Protein AF-A0AAW2BMJ6-F1 (afdb_monomer_lite)

Radius of gyration: 49.24 Å; chains: 1; bounding box: 112×37×164 Å

Secondary structure (DSSP, 8-state):
------------------SHHHHHHHHHHTS-TTS-HHHHTTTTS---HHHHHHHHHS--TTTTHHHHHHHHHHHHHHHHHHHHHHHHHHHHHHHHHHHHHT-SS-S---S-SS-TTHHHHHHHHHHHT-SSHHHHHHHHHHHHHHHHHHHHHHHHHHHHHHHHHHHHHHHHHHHHHHHHHHHHHHHHHHHHHHHHHHHHHHHHHHHHHHHHHHHHHHHHHHHHHHHHHHHHHHHHHHHHHHHHHHHHHHHHHHTS---

pLDDT: mean 70.61, std 21.65, range [34.78, 98.38]

Foldseek 3Di:
DDDDDDDDDDDDDDDPPPDVVVVVVVVVVVPPPPPCVVVVVVPPDDQDPVNVVVVVVPDPPPPVVVVVVVVLVVLVVVLVVLVVVLVVLVVVLVVLVVCVVPVDDDDDPPDDPADPVRLVVVLVVQLVPAPDPVSNVVSNVVSVVSVVVVVVVVVVVSVVVSVVSVVVSVVSVVVSVVSVVVSVVVVVVVVVVVVVVVVVVVVVVVVVVVVVVVVVVVVVVVVVVVVVVVVVVVVVVVVVVVVVVVVVVVVVVVPDDDD

Sequence (259 aa):
MDQAKPNLDIDTPKVQIGLSAWSLAAKWSLGLGRSMESLSALTSQSLTPTSLSKKLQSAPMDNVHDDYEEYFVRKMNTVEESKARVSRLLHEFELSIGASANAETNHELQNTPMDRVGWVKLLVREMKNASNEDDAIARVSRLFEAFESSIRASANTEINQMVELGQTLLQECIILRQSSAIQHELQKKCEERKLELQHVKQLVTQYQIGQRTLKEREALLRAAYEREQQVGSYFLNQLSNLEEKMIDMSTLLSDLPAL

Structure (mmCIF, N/CA/C/O backbone):
data_AF-A0AAW2BMJ6-F1
#
_entry.id   AF-A0AAW2BMJ6-F1
#
loop_
_atom_site.group_PDB
_atom_site.id
_atom_site.type_symbol
_atom_site.label_atom_id
_atom_site.label_alt_id
_atom_site.label_comp_id
_atom_site.label_asym_id
_atom_site.label_entity_id
_atom_site.label_seq_id
_atom_site.pdbx_PDB_ins_code
_atom_site.Cartn_x
_atom_site.Cartn_y
_atom_site.Cartn_z
_atom_site.occupancy
_atom_site.B_iso_or_equiv
_atom_site.auth_seq_id
_atom_site.auth_comp_id
_atom_site.auth_asym_id
_atom_site.auth_atom_id
_atom_site.pdbx_PDB_model_num
ATOM 1 N N . MET A 1 1 ? 65.491 10.435 -20.285 1.00 36.88 1 MET A N 1
ATOM 2 C CA . MET A 1 1 ? 65.851 9.074 -19.847 1.00 36.88 1 MET A CA 1
ATOM 3 C C . MET A 1 1 ? 64.765 8.605 -18.899 1.00 36.88 1 MET A C 1
ATOM 5 O O . MET A 1 1 ? 64.492 9.304 -17.934 1.00 36.88 1 MET A O 1
ATOM 9 N N . ASP A 1 2 ? 64.099 7.529 -19.311 1.00 43.97 2 ASP A N 1
ATOM 10 C CA . ASP A 1 2 ? 63.236 6.583 -18.594 1.00 43.97 2 ASP A CA 1
ATOM 11 C C . ASP A 1 2 ? 62.315 7.059 -17.463 1.00 43.97 2 ASP A C 1
ATOM 13 O O . ASP A 1 2 ? 62.731 7.328 -16.341 1.00 43.97 2 ASP A O 1
ATOM 17 N N . GLN A 1 3 ? 61.013 7.004 -17.751 1.00 36.88 3 GLN A N 1
ATOM 18 C CA . GLN A 1 3 ? 59.955 6.848 -16.756 1.00 36.88 3 GLN A CA 1
ATOM 19 C C . GLN A 1 3 ? 59.169 5.575 -17.093 1.00 36.88 3 GLN A C 1
ATOM 21 O O . GLN A 1 3 ? 58.732 5.364 -18.225 1.00 36.88 3 GLN A O 1
ATOM 26 N N . ALA A 1 4 ? 59.092 4.703 -16.094 1.00 39.22 4 ALA A N 1
ATOM 27 C CA . ALA A 1 4 ? 58.641 3.324 -16.152 1.00 39.22 4 ALA A CA 1
ATOM 28 C C . ALA A 1 4 ? 57.133 3.175 -16.423 1.00 39.22 4 ALA A C 1
ATOM 30 O O . ALA A 1 4 ? 56.308 3.944 -15.934 1.00 39.22 4 ALA A O 1
ATOM 31 N N . LYS A 1 5 ? 56.776 2.116 -17.160 1.00 49.00 5 LYS A N 1
ATOM 32 C CA . LYS A 1 5 ? 55.413 1.569 -17.248 1.00 49.00 5 LYS A CA 1
ATOM 33 C C . LYS A 1 5 ? 55.076 0.777 -15.978 1.00 49.00 5 LYS A C 1
ATOM 35 O O . LYS A 1 5 ? 55.927 0.002 -15.541 1.00 49.00 5 LYS A O 1
ATOM 40 N N . PRO A 1 6 ? 53.819 0.795 -15.506 1.00 46.34 6 PRO A N 1
ATOM 41 C CA . PRO A 1 6 ? 53.249 -0.341 -14.804 1.00 46.34 6 PRO A CA 1
ATOM 42 C C . PRO A 1 6 ? 52.264 -1.103 -15.702 1.00 46.34 6 PRO A C 1
ATOM 44 O O . PRO A 1 6 ? 51.408 -0.533 -16.376 1.00 46.34 6 PRO A O 1
ATOM 47 N N . ASN A 1 7 ? 52.450 -2.419 -15.702 1.00 40.50 7 ASN A N 1
ATOM 48 C CA . ASN A 1 7 ? 51.609 -3.445 -16.303 1.00 40.50 7 ASN A CA 1
ATOM 49 C C . ASN A 1 7 ? 50.288 -3.532 -15.514 1.00 40.50 7 ASN A C 1
ATOM 51 O O . ASN A 1 7 ? 50.339 -3.623 -14.287 1.00 40.50 7 ASN A O 1
ATOM 55 N N . LEU A 1 8 ? 49.133 -3.518 -16.186 1.00 36.91 8 LEU A N 1
ATOM 56 C CA . LEU A 1 8 ? 47.839 -3.815 -15.566 1.00 36.91 8 LEU A CA 1
ATOM 57 C C . LEU A 1 8 ? 47.327 -5.136 -16.145 1.00 36.91 8 LEU A C 1
ATOM 59 O O . LEU A 1 8 ? 46.861 -5.192 -17.282 1.00 36.91 8 LEU A O 1
ATOM 63 N N . ASP A 1 9 ? 47.482 -6.188 -15.353 1.00 38.59 9 ASP A N 1
ATOM 64 C CA . ASP A 1 9 ? 46.891 -7.502 -15.570 1.00 38.59 9 ASP A CA 1
ATOM 65 C C . ASP A 1 9 ? 45.415 -7.419 -15.144 1.00 38.59 9 ASP A C 1
ATOM 67 O O . ASP A 1 9 ? 45.119 -7.074 -13.997 1.00 38.59 9 ASP A O 1
ATOM 71 N N . ILE A 1 10 ? 44.482 -7.629 -16.077 1.00 37.62 10 ILE A N 1
ATOM 72 C CA . ILE A 1 10 ? 43.040 -7.661 -15.796 1.00 37.62 10 ILE A CA 1
ATOM 73 C C . ILE A 1 10 ? 42.581 -9.103 -15.956 1.00 37.62 10 ILE A C 1
ATOM 75 O O . ILE A 1 10 ? 42.297 -9.575 -17.056 1.00 37.62 10 ILE A O 1
ATOM 79 N N . ASP A 1 11 ? 42.496 -9.773 -14.815 1.00 35.81 11 ASP A N 1
ATOM 80 C CA . ASP A 1 11 ? 41.897 -11.086 -14.652 1.00 35.81 11 ASP A CA 1
ATOM 81 C C . ASP A 1 11 ? 40.362 -10.949 -14.731 1.00 35.81 11 ASP A C 1
ATOM 83 O O . ASP A 1 11 ? 39.724 -10.271 -13.920 1.00 35.81 11 ASP A O 1
ATOM 87 N N . THR A 1 12 ? 39.746 -11.539 -15.756 1.00 35.62 12 THR A N 1
ATOM 88 C CA . THR A 1 12 ? 38.284 -11.568 -15.937 1.00 35.62 12 THR A CA 1
ATOM 89 C C . THR A 1 12 ? 37.673 -12.807 -15.272 1.00 35.62 12 THR A C 1
ATOM 91 O O . THR A 1 12 ? 38.010 -13.920 -15.685 1.00 35.62 12 THR A O 1
ATOM 94 N N . PRO A 1 13 ? 36.695 -12.689 -14.351 1.00 34.97 13 PRO A N 1
ATOM 95 C CA . PRO A 1 13 ? 35.955 -13.850 -13.874 1.00 34.97 13 PRO A CA 1
ATOM 96 C C . PRO A 1 13 ? 34.829 -14.224 -14.854 1.00 34.97 13 PRO A C 1
ATOM 98 O O . PRO A 1 13 ? 33.892 -13.459 -15.091 1.00 34.97 13 PRO A O 1
ATOM 101 N N . LYS A 1 14 ? 34.889 -15.443 -15.406 1.00 39.41 14 LYS A N 1
ATOM 102 C CA . LYS A 1 14 ? 33.762 -16.092 -16.099 1.00 39.41 14 LYS A CA 1
ATOM 103 C C . LYS A 1 14 ? 32.667 -16.420 -15.076 1.00 39.41 14 LYS A C 1
ATOM 105 O O . LYS A 1 14 ? 32.817 -17.359 -14.299 1.00 39.41 14 LYS A O 1
ATOM 110 N N . VAL A 1 15 ? 31.560 -15.674 -15.078 1.00 40.59 15 VAL A N 1
ATOM 111 C CA . VAL A 1 15 ? 30.390 -15.968 -14.234 1.00 40.59 15 VAL A CA 1
ATOM 112 C C . VAL A 1 15 ? 29.456 -16.936 -14.961 1.00 40.59 15 VAL A C 1
ATOM 114 O O . VAL A 1 15 ? 28.895 -16.647 -16.017 1.00 40.59 15 VAL A O 1
ATOM 117 N N . GLN A 1 16 ? 29.293 -18.104 -14.356 1.00 42.53 16 GLN A N 1
ATOM 118 C CA . GLN A 1 16 ? 28.453 -19.214 -14.778 1.00 42.53 16 GLN A CA 1
ATOM 119 C C . GLN A 1 16 ? 26.978 -18.906 -14.447 1.00 42.53 16 GLN A C 1
ATOM 121 O O . GLN A 1 16 ? 26.436 -19.379 -13.453 1.00 42.53 16 GLN A O 1
ATOM 126 N N . ILE A 1 17 ? 26.327 -18.064 -15.260 1.00 44.31 17 ILE A N 1
ATOM 127 C CA . ILE A 1 17 ? 24.890 -17.744 -15.157 1.00 44.31 17 ILE A CA 1
ATOM 128 C C . ILE A 1 17 ? 24.128 -18.585 -16.179 1.00 44.31 17 ILE A C 1
ATOM 130 O O . ILE A 1 17 ? 23.812 -18.149 -17.280 1.00 44.31 17 ILE A O 1
ATOM 134 N N . GLY A 1 18 ? 23.837 -19.827 -15.829 1.00 41.81 18 GLY A N 1
ATOM 135 C CA . GLY A 1 18 ? 23.023 -20.684 -16.675 1.00 41.81 18 GLY A CA 1
ATOM 136 C C . GLY A 1 18 ? 22.561 -21.860 -15.857 1.00 41.81 18 GLY A C 1
ATOM 137 O O . GLY A 1 18 ? 23.320 -22.805 -15.736 1.00 41.81 18 GLY A O 1
ATOM 138 N N . LEU A 1 19 ? 21.389 -21.722 -15.225 1.00 39.09 19 LEU A N 1
ATOM 139 C CA . LEU A 1 19 ? 20.469 -22.780 -14.755 1.00 39.09 19 LEU A CA 1
ATOM 140 C C . LEU A 1 19 ? 19.433 -22.216 -13.753 1.00 39.09 19 LEU A C 1
ATOM 142 O O . LEU A 1 19 ? 18.328 -22.742 -13.655 1.00 39.09 19 LEU A O 1
ATOM 146 N N . SER A 1 20 ? 19.713 -21.096 -13.073 1.00 49.34 20 SER A N 1
ATOM 147 C CA . SER A 1 20 ? 18.792 -20.495 -12.086 1.00 49.34 20 SER A CA 1
ATOM 148 C C . SER A 1 20 ? 17.615 -19.721 -12.704 1.00 49.34 20 SER A C 1
ATOM 150 O O . SER A 1 20 ? 16.507 -19.758 -12.168 1.00 49.34 20 SER A O 1
ATOM 152 N N . ALA A 1 21 ? 17.812 -19.076 -13.859 1.00 41.38 21 ALA A N 1
ATOM 153 C CA . ALA A 1 21 ? 16.778 -18.268 -14.520 1.00 41.38 21 ALA A CA 1
ATOM 154 C C . ALA A 1 21 ? 15.612 -19.109 -15.080 1.00 41.38 21 ALA A C 1
ATOM 156 O O . ALA A 1 21 ? 14.454 -18.698 -15.016 1.00 41.38 21 ALA A O 1
ATOM 157 N N . TRP A 1 22 ? 15.896 -20.323 -15.558 1.00 40.03 22 TRP A N 1
ATOM 158 C CA . TRP A 1 22 ? 14.881 -21.224 -16.117 1.00 40.03 22 TRP A CA 1
ATOM 159 C C . TRP A 1 22 ? 14.013 -21.865 -15.022 1.00 40.03 22 TRP A C 1
ATOM 161 O O . TRP A 1 22 ? 12.821 -22.084 -15.222 1.00 40.03 22 TRP A O 1
ATOM 171 N N . SER A 1 23 ? 14.574 -22.075 -13.826 1.00 42.66 23 SER A N 1
ATOM 172 C CA . SER A 1 23 ? 13.836 -22.567 -12.653 1.00 42.66 23 SER A CA 1
ATOM 173 C C . SER A 1 23 ? 12.859 -21.519 -12.091 1.00 42.66 23 SER A C 1
ATOM 175 O O . SER A 1 23 ? 11.743 -21.847 -11.683 1.00 42.66 23 SER A O 1
ATOM 177 N N . LEU A 1 24 ? 13.232 -20.234 -12.143 1.00 42.72 24 LEU A N 1
ATOM 178 C CA . LEU A 1 24 ? 12.351 -19.118 -11.772 1.00 42.72 24 LEU A CA 1
ATOM 179 C C . LEU A 1 24 ? 11.219 -18.906 -12.791 1.00 42.72 24 LEU A C 1
ATOM 181 O O . LEU A 1 24 ? 10.078 -18.688 -12.385 1.00 42.72 24 LEU A O 1
ATOM 185 N N . ALA A 1 25 ? 11.501 -19.067 -14.088 1.00 45.19 25 ALA A N 1
ATOM 186 C CA . ALA A 1 25 ? 10.483 -19.026 -15.142 1.00 45.19 25 ALA A CA 1
ATOM 187 C C . ALA A 1 25 ? 9.467 -20.181 -15.023 1.00 45.19 25 ALA A C 1
ATOM 189 O O . ALA A 1 25 ? 8.265 -19.973 -15.191 1.00 45.19 25 ALA A O 1
ATOM 190 N N . ALA A 1 26 ? 9.920 -21.382 -14.642 1.00 41.06 26 ALA A N 1
ATOM 191 C CA . ALA A 1 26 ? 9.037 -22.523 -14.395 1.00 41.06 26 ALA A CA 1
ATOM 192 C C . ALA A 1 26 ? 8.116 -22.295 -13.179 1.00 41.06 26 ALA A C 1
ATOM 194 O O . ALA A 1 26 ? 6.921 -22.584 -13.252 1.00 41.06 26 ALA A O 1
ATOM 195 N N . LYS A 1 27 ? 8.622 -21.698 -12.089 1.00 43.81 27 LYS A N 1
ATOM 196 C CA . LYS A 1 27 ? 7.801 -21.337 -10.915 1.00 43.81 27 LYS A CA 1
ATOM 197 C C . LYS A 1 27 ? 6.772 -20.239 -11.207 1.00 43.81 27 LYS A C 1
ATOM 199 O O . LYS A 1 27 ? 5.686 -20.275 -10.638 1.00 43.81 27 LYS A O 1
ATOM 204 N N . TRP A 1 28 ? 7.076 -19.309 -12.113 1.00 43.28 28 TRP A N 1
ATOM 205 C CA . TRP A 1 28 ? 6.130 -18.289 -12.585 1.00 43.28 28 TRP A CA 1
ATOM 206 C C . TRP A 1 28 ? 4.941 -18.877 -13.370 1.00 43.28 28 TRP A C 1
ATOM 208 O O . TRP A 1 28 ? 3.838 -18.339 -13.297 1.00 43.28 28 TRP A O 1
ATOM 218 N N . SER A 1 29 ? 5.124 -20.002 -14.070 1.00 41.53 29 SER A N 1
ATOM 219 C CA . SER A 1 29 ? 4.078 -20.598 -14.923 1.00 41.53 29 SER A CA 1
ATOM 220 C C . SER A 1 29 ? 2.933 -21.290 -14.164 1.00 41.53 29 SER A C 1
ATOM 222 O O . SER A 1 29 ? 1.818 -21.374 -14.675 1.00 41.53 29 SER A O 1
ATOM 224 N N . LEU A 1 30 ? 3.159 -21.727 -12.920 1.00 44.97 30 LEU A N 1
ATOM 225 C CA . LEU A 1 30 ? 2.159 -22.460 -12.126 1.00 44.97 30 LEU A CA 1
ATOM 226 C C . LEU A 1 30 ? 1.132 -21.548 -11.421 1.00 44.97 30 LEU A C 1
ATOM 228 O O . LEU A 1 30 ? 0.091 -22.032 -10.988 1.00 44.97 30 LEU A O 1
ATOM 232 N N . GLY A 1 31 ? 1.390 -20.237 -11.319 1.00 38.66 31 GLY A N 1
ATOM 233 C CA . GLY A 1 31 ? 0.529 -19.284 -10.596 1.00 38.66 31 GLY A CA 1
ATOM 234 C C . GLY A 1 31 ? -0.503 -18.528 -11.447 1.00 38.66 31 GLY A C 1
ATOM 235 O O . GLY A 1 31 ? -1.360 -17.847 -10.895 1.00 38.66 31 GLY A O 1
ATOM 236 N N . LEU A 1 32 ? -0.440 -18.633 -12.779 1.00 42.88 32 LEU A N 1
ATOM 237 C CA . LEU A 1 32 ? -1.185 -17.786 -13.732 1.00 42.88 32 LEU A CA 1
ATOM 238 C C . LEU A 1 32 ? -2.108 -18.594 -14.667 1.00 42.88 32 LEU A C 1
ATOM 240 O O . LEU A 1 32 ? -2.348 -18.218 -15.815 1.00 42.88 32 LEU A O 1
ATOM 244 N N . GLY A 1 33 ? -2.650 -19.708 -14.166 1.00 36.34 33 GLY A N 1
ATOM 245 C CA . GLY A 1 33 ? -3.349 -20.757 -14.925 1.00 36.34 33 GLY A CA 1
ATOM 246 C C . GLY A 1 33 ? -4.662 -20.402 -15.643 1.00 36.34 33 GLY A C 1
ATOM 247 O O . GLY A 1 33 ? -5.449 -21.304 -15.896 1.00 36.34 33 GLY A O 1
ATOM 248 N N . ARG A 1 34 ? -4.939 -19.138 -15.985 1.00 44.34 34 ARG A N 1
ATOM 249 C CA . ARG A 1 34 ? -6.089 -18.776 -16.846 1.00 44.34 34 ARG A CA 1
ATOM 250 C C . ARG A 1 34 ? -5.791 -17.776 -17.965 1.00 44.34 34 ARG A C 1
ATOM 252 O O . ARG A 1 34 ? -6.633 -17.604 -18.831 1.00 44.34 34 ARG A O 1
ATOM 259 N N . SER A 1 35 ? -4.606 -17.159 -18.004 1.00 43.75 35 SER A N 1
ATOM 260 C CA . SER A 1 35 ? -4.260 -16.165 -19.043 1.00 43.75 35 SER A CA 1
ATOM 261 C C . SER A 1 35 ? -3.349 -16.723 -20.154 1.00 43.75 35 SER A C 1
ATOM 263 O O . SER A 1 35 ? -2.982 -16.019 -21.087 1.00 43.75 35 SER A O 1
ATOM 265 N N . MET A 1 36 ? -2.960 -18.004 -20.082 1.00 34.78 36 MET A N 1
ATOM 266 C CA . MET A 1 36 ? -1.975 -18.603 -20.999 1.00 34.78 36 MET A CA 1
ATOM 267 C C . MET A 1 36 ? -2.553 -19.302 -22.236 1.00 34.78 36 MET A C 1
ATOM 269 O O . MET A 1 36 ? -1.780 -19.632 -23.137 1.00 34.78 36 MET A O 1
ATOM 273 N N . GLU A 1 37 ? -3.870 -19.494 -22.350 1.00 37.22 37 GLU A N 1
ATOM 274 C CA . GLU A 1 37 ? -4.449 -20.066 -23.579 1.00 37.22 37 GLU A CA 1
ATOM 275 C C . GLU A 1 37 ? -4.215 -19.139 -24.786 1.00 37.22 37 GLU A C 1
ATOM 277 O O . GLU A 1 37 ? -3.904 -19.609 -25.878 1.00 37.22 37 GLU A O 1
ATOM 282 N N . SER A 1 38 ? -4.183 -17.822 -24.568 1.00 42.53 38 SER A N 1
ATOM 283 C CA . SER A 1 38 ? -3.853 -16.818 -25.587 1.00 42.53 38 SER A CA 1
ATOM 284 C C . SER A 1 38 ? -2.350 -16.701 -25.894 1.00 42.53 38 SER A C 1
ATOM 286 O O . SER A 1 38 ? -1.987 -16.309 -27.004 1.00 42.53 38 SER A O 1
ATOM 288 N N . LEU A 1 39 ? -1.459 -17.077 -24.965 1.00 36.25 39 LEU A N 1
ATOM 289 C CA . LEU A 1 39 ? -0.001 -17.044 -25.170 1.00 36.25 39 LEU A CA 1
ATOM 290 C C . LEU A 1 39 ? 0.561 -18.348 -25.757 1.00 36.25 39 LEU A C 1
ATOM 292 O O . LEU A 1 39 ? 1.565 -18.311 -26.465 1.00 36.25 39 LEU A O 1
ATOM 296 N N . SER A 1 40 ? -0.097 -19.490 -25.535 1.00 41.19 40 SER A N 1
ATOM 297 C CA . SER A 1 40 ? 0.287 -20.772 -26.151 1.00 41.19 40 SER A CA 1
ATOM 298 C C . SER A 1 40 ? 0.070 -20.802 -27.673 1.00 41.19 40 SER A C 1
ATOM 300 O O . SER A 1 40 ? 0.765 -21.518 -28.390 1.00 41.19 40 SER A O 1
ATOM 302 N N . ALA A 1 41 ? -0.813 -19.945 -28.194 1.00 36.75 41 ALA A N 1
ATOM 303 C CA . ALA A 1 41 ? -0.983 -19.740 -29.631 1.00 36.75 41 ALA A CA 1
ATOM 304 C C . ALA A 1 41 ? 0.192 -18.972 -30.285 1.00 36.75 41 ALA A C 1
ATOM 306 O O . ALA A 1 41 ? 0.317 -18.970 -31.509 1.00 36.75 41 ALA A O 1
ATOM 307 N N . LEU A 1 42 ? 1.073 -18.333 -29.498 1.00 35.19 42 LEU A N 1
ATOM 308 C CA . LEU A 1 42 ? 2.211 -17.544 -29.999 1.00 35.19 42 LEU A CA 1
ATOM 309 C C . LEU A 1 42 ? 3.512 -18.345 -30.145 1.00 35.19 42 LEU A C 1
ATOM 311 O O . LEU A 1 42 ? 4.438 -17.865 -30.795 1.00 35.19 42 LEU A O 1
ATOM 315 N N . THR A 1 43 ? 3.608 -19.554 -29.589 1.00 41.09 43 THR A N 1
ATOM 316 C CA . THR A 1 43 ? 4.847 -20.354 -29.609 1.00 41.09 43 THR A CA 1
ATOM 317 C C . THR A 1 43 ? 5.035 -21.199 -30.872 1.00 41.09 43 THR A C 1
ATOM 319 O O . THR A 1 43 ? 6.079 -21.825 -31.020 1.00 41.09 43 THR A O 1
ATOM 322 N N . SER A 1 44 ? 4.086 -21.181 -31.818 1.00 37.31 44 SER A N 1
ATOM 323 C CA . SER A 1 44 ? 4.174 -21.970 -33.063 1.00 37.31 44 SER A CA 1
ATOM 324 C C . SER A 1 44 ? 4.473 -21.162 -34.334 1.00 37.31 44 SER A C 1
ATOM 326 O O . SER A 1 44 ? 4.442 -21.724 -35.425 1.00 37.31 44 SER A O 1
ATOM 328 N N . GLN A 1 45 ? 4.781 -19.863 -34.245 1.00 38.09 45 GLN A N 1
ATOM 329 C CA . GLN A 1 45 ? 5.143 -19.071 -35.428 1.00 38.09 45 GLN A CA 1
ATOM 330 C C . GLN A 1 45 ? 6.528 -18.444 -35.280 1.00 38.09 45 GLN A C 1
ATOM 332 O O . GLN A 1 45 ? 6.777 -17.637 -34.389 1.00 38.09 45 GLN A O 1
ATOM 337 N N . SER A 1 46 ? 7.424 -18.823 -36.194 1.00 38.38 46 SER A N 1
ATOM 338 C CA . SER A 1 46 ? 8.710 -18.171 -36.453 1.00 38.38 46 SER A CA 1
ATOM 339 C C . SER A 1 46 ? 8.498 -16.664 -36.656 1.00 38.38 46 SER A C 1
ATOM 341 O O . SER A 1 46 ? 8.050 -16.213 -37.710 1.00 38.38 46 SER A O 1
ATOM 343 N N . LEU A 1 47 ? 8.753 -15.878 -35.608 1.00 39.09 47 LEU A N 1
ATOM 344 C CA . LEU A 1 47 ? 8.597 -14.426 -35.610 1.00 39.09 47 LEU A CA 1
ATOM 345 C C . LEU A 1 47 ? 9.927 -13.785 -36.006 1.00 39.09 47 LEU A C 1
ATOM 347 O O . LEU A 1 47 ? 10.860 -13.687 -35.212 1.00 39.09 47 LEU A O 1
ATOM 351 N N . THR A 1 48 ? 10.006 -13.327 -37.253 1.00 42.66 48 THR A N 1
ATOM 352 C CA . THR A 1 48 ? 11.134 -12.528 -37.744 1.00 42.66 48 THR A CA 1
ATOM 353 C C . THR A 1 48 ? 11.229 -11.183 -36.996 1.00 42.66 48 THR A C 1
ATOM 355 O O . THR A 1 48 ? 10.195 -10.644 -36.583 1.00 42.66 48 THR A O 1
ATOM 358 N N . PRO A 1 49 ? 12.433 -10.587 -36.848 1.00 40.25 49 PRO A N 1
ATOM 359 C CA . PRO A 1 49 ? 12.669 -9.362 -36.060 1.00 40.25 49 PRO A CA 1
ATOM 360 C C . PRO A 1 49 ? 11.785 -8.164 -36.451 1.00 40.25 49 PRO A C 1
ATOM 362 O O . PRO A 1 49 ? 11.442 -7.324 -35.620 1.00 40.25 49 PRO A O 1
ATOM 365 N N . THR A 1 50 ? 11.347 -8.114 -37.710 1.00 40.06 50 THR A N 1
ATOM 366 C CA . THR A 1 50 ? 10.446 -7.088 -38.255 1.00 40.06 50 THR A CA 1
ATOM 367 C C . THR A 1 50 ? 9.036 -7.153 -37.645 1.00 40.06 50 THR A C 1
ATOM 369 O O . THR A 1 50 ? 8.355 -6.134 -37.529 1.00 40.06 50 THR A O 1
ATOM 372 N N . SER A 1 51 ? 8.609 -8.340 -37.207 1.00 39.28 51 SER A N 1
ATOM 373 C CA . SER A 1 51 ? 7.296 -8.617 -36.608 1.00 39.28 51 SER A CA 1
ATOM 374 C C . SER A 1 51 ? 7.186 -8.083 -35.179 1.00 39.28 51 SER A C 1
ATOM 376 O O . SER A 1 51 ? 6.166 -7.511 -34.805 1.00 39.28 51 SER A O 1
ATOM 378 N N . LEU A 1 52 ? 8.259 -8.223 -34.391 1.00 41.22 52 LEU A N 1
ATOM 379 C CA . LEU A 1 52 ? 8.333 -7.735 -33.009 1.00 41.22 52 LEU A CA 1
ATOM 380 C C . LEU A 1 52 ? 8.339 -6.205 -32.947 1.00 41.22 52 LEU A C 1
ATOM 382 O O . LEU A 1 52 ? 7.665 -5.628 -32.099 1.00 41.22 52 LEU A O 1
ATOM 386 N N . SER A 1 53 ? 9.024 -5.541 -33.886 1.00 42.75 53 SER A N 1
ATOM 387 C CA . SER A 1 53 ? 9.083 -4.074 -33.923 1.00 42.75 53 SER A CA 1
ATOM 388 C C . SER A 1 53 ? 7.728 -3.434 -34.242 1.00 42.75 53 SER A C 1
ATOM 390 O O . SER A 1 53 ? 7.404 -2.396 -33.673 1.00 42.75 53 SER A O 1
ATOM 392 N N . LYS A 1 54 ? 6.912 -4.062 -35.105 1.00 45.75 54 LYS A N 1
ATOM 393 C CA . LYS A 1 54 ? 5.541 -3.601 -35.387 1.00 45.75 54 LYS A CA 1
ATOM 394 C C . LYS A 1 54 ? 4.588 -3.875 -34.221 1.00 45.75 54 LYS A C 1
ATOM 396 O O . LYS A 1 54 ? 3.735 -3.043 -33.937 1.00 45.75 54 LYS A O 1
ATOM 401 N N . LYS A 1 55 ? 4.759 -5.000 -33.516 1.00 43.16 55 LYS A N 1
ATOM 402 C CA . LYS A 1 55 ? 3.887 -5.402 -32.400 1.00 43.16 55 LYS A CA 1
ATOM 403 C C . LYS A 1 55 ? 4.168 -4.629 -31.104 1.00 43.16 55 LYS A C 1
ATOM 405 O O . LYS A 1 55 ? 3.237 -4.379 -30.350 1.00 43.16 55 LYS A O 1
ATOM 410 N N . LEU A 1 56 ? 5.410 -4.180 -30.883 1.00 44.62 56 LEU A N 1
ATOM 411 C CA . LEU A 1 56 ? 5.750 -3.236 -29.805 1.00 44.62 56 LEU A CA 1
ATOM 412 C C . LEU A 1 56 ? 5.243 -1.809 -30.077 1.00 44.62 56 LEU A C 1
ATOM 414 O O . LEU A 1 56 ? 4.977 -1.077 -29.133 1.00 44.62 56 LEU A O 1
ATOM 418 N N . GLN A 1 57 ? 5.117 -1.408 -31.347 1.00 45.97 57 GLN A N 1
ATOM 419 C CA . GLN A 1 57 ? 4.587 -0.092 -31.734 1.00 45.97 57 GLN A CA 1
ATOM 420 C C . GLN A 1 57 ? 3.054 -0.015 -31.719 1.00 45.97 57 GLN A C 1
ATOM 422 O O . GLN A 1 57 ? 2.518 1.086 -31.677 1.00 45.97 57 GLN A O 1
ATOM 427 N N . SER A 1 58 ? 2.353 -1.154 -31.753 1.00 43.56 58 SER A N 1
ATOM 428 C CA . SER A 1 58 ? 0.886 -1.217 -31.813 1.00 43.56 58 SER A CA 1
ATOM 429 C C . SER A 1 58 ? 0.220 -1.729 -30.534 1.00 43.56 58 SER A C 1
ATOM 431 O O . SER A 1 58 ? -0.993 -1.924 -30.535 1.00 43.56 58 SER A O 1
ATOM 433 N N . ALA A 1 59 ? 0.978 -2.033 -29.478 1.00 37.22 59 ALA A N 1
ATOM 434 C CA . ALA A 1 59 ? 0.404 -2.488 -28.218 1.00 37.22 59 ALA A CA 1
ATOM 435 C C . ALA A 1 59 ? -0.043 -1.264 -27.399 1.00 37.22 59 ALA A C 1
ATOM 437 O O . ALA A 1 59 ? 0.819 -0.478 -26.998 1.00 37.22 59 ALA A O 1
ATOM 438 N N . PRO A 1 60 ? -1.353 -1.074 -27.147 1.00 41.31 60 PRO A N 1
ATOM 439 C CA . PRO A 1 60 ? -1.816 -0.024 -26.254 1.00 41.31 60 PRO A CA 1
ATOM 440 C C . PRO A 1 60 ? -1.335 -0.364 -24.838 1.00 41.31 60 PRO A C 1
ATOM 442 O O . PRO A 1 60 ? -1.885 -1.234 -24.167 1.00 41.31 60 PRO A O 1
ATOM 445 N N . MET A 1 61 ? -0.260 0.298 -24.408 1.00 43.69 61 MET A N 1
ATOM 446 C CA . MET A 1 61 ? 0.302 0.197 -23.053 1.00 43.69 61 MET A CA 1
ATOM 447 C C . MET A 1 61 ? -0.593 0.857 -21.992 1.00 43.69 61 MET A C 1
ATOM 449 O O . MET A 1 61 ? -0.282 0.771 -20.808 1.00 43.69 61 MET A O 1
ATOM 453 N N . ASP A 1 62 ? -1.698 1.482 -22.402 1.00 46.19 62 ASP A N 1
ATOM 454 C CA . ASP A 1 62 ? -2.560 2.264 -21.515 1.00 46.19 62 ASP A CA 1
ATOM 455 C C . ASP A 1 62 ? -3.466 1.388 -20.634 1.00 46.19 62 ASP A C 1
ATOM 457 O O . ASP A 1 62 ? -3.809 1.785 -19.530 1.00 46.19 62 ASP A O 1
ATOM 461 N N . ASN A 1 63 ? -3.789 0.155 -21.043 1.00 40.84 63 ASN A N 1
ATOM 462 C CA . ASN A 1 63 ? -4.872 -0.607 -20.400 1.00 40.84 63 ASN A CA 1
ATOM 463 C C . ASN A 1 63 ? -4.432 -1.564 -19.274 1.00 40.84 63 ASN A C 1
ATOM 465 O O . ASN A 1 63 ? -5.267 -2.152 -18.596 1.00 40.84 63 ASN A O 1
ATOM 469 N N . VAL A 1 64 ? -3.124 -1.766 -19.078 1.00 47.09 64 VAL A N 1
ATOM 470 C CA . VAL A 1 64 ? -2.606 -2.596 -17.967 1.00 47.09 64 VAL A CA 1
ATOM 471 C C . VAL A 1 64 ? -2.403 -1.749 -16.707 1.00 47.09 64 VAL A C 1
ATOM 473 O O . VAL A 1 64 ? -2.345 -2.290 -15.612 1.00 47.09 64 VAL A O 1
ATOM 476 N N . HIS A 1 65 ? -2.306 -0.423 -16.836 1.00 49.91 65 HIS A N 1
ATOM 477 C CA . HIS A 1 65 ? -2.076 0.468 -15.700 1.00 49.91 65 HIS A CA 1
ATOM 478 C C . HIS A 1 65 ? -3.331 0.635 -14.829 1.00 49.91 65 HIS A C 1
ATOM 480 O O . HIS A 1 65 ? -3.221 0.570 -13.604 1.00 49.91 65 HIS A O 1
ATOM 486 N N . ASP A 1 66 ? -4.503 0.747 -15.461 1.00 49.16 66 ASP A N 1
ATOM 487 C CA . ASP A 1 66 ? -5.772 1.036 -14.783 1.00 49.16 66 ASP A CA 1
ATOM 488 C C . ASP A 1 66 ? -6.224 -0.087 -13.836 1.00 49.16 66 ASP A C 1
ATOM 490 O O . ASP A 1 66 ? -6.687 0.187 -12.731 1.00 49.16 66 ASP A O 1
ATOM 494 N N . ASP A 1 67 ? -5.998 -1.354 -14.195 1.00 50.88 67 ASP A N 1
ATOM 495 C CA . ASP A 1 67 ? -6.461 -2.508 -13.403 1.00 50.88 67 ASP A CA 1
ATOM 496 C C . ASP A 1 67 ? -5.638 -2.701 -12.104 1.00 50.88 67 ASP A C 1
ATOM 498 O O . ASP A 1 67 ? -6.138 -3.151 -11.068 1.00 50.88 67 ASP A O 1
ATOM 502 N N . TYR A 1 68 ? -4.358 -2.300 -12.116 1.00 54.03 68 TYR A N 1
ATOM 503 C CA . TYR A 1 68 ? -3.505 -2.317 -10.920 1.00 54.03 68 TYR A CA 1
ATOM 504 C C . TYR A 1 68 ? -3.731 -1.104 -10.015 1.00 54.03 68 TYR A C 1
ATOM 506 O O . TYR A 1 68 ? -3.704 -1.264 -8.791 1.00 54.03 68 TYR A O 1
ATOM 514 N N . GLU A 1 69 ? -3.951 0.080 -10.592 1.00 56.19 69 GLU A N 1
ATOM 515 C CA . GLU A 1 69 ? -4.304 1.289 -9.841 1.00 56.19 69 GLU A CA 1
ATOM 516 C C . GLU A 1 69 ? -5.659 1.113 -9.147 1.00 56.19 69 GLU A C 1
ATOM 518 O O . GLU A 1 69 ? -5.768 1.359 -7.947 1.00 56.19 69 GLU A O 1
ATOM 523 N N . GLU A 1 70 ? -6.670 0.569 -9.834 1.00 62.47 70 GLU A N 1
ATOM 524 C CA . GLU A 1 70 ? -7.983 0.318 -9.233 1.00 62.47 70 GLU A CA 1
ATOM 525 C C . GLU A 1 70 ? -7.908 -0.707 -8.087 1.00 62.47 70 GLU A C 1
ATOM 527 O O . GLU A 1 70 ? -8.472 -0.487 -7.010 1.00 62.47 70 GLU A O 1
ATOM 532 N N . TYR A 1 71 ? -7.164 -1.806 -8.264 1.00 61.78 71 TYR A N 1
ATOM 533 C CA . TYR A 1 71 ? -6.935 -2.782 -7.192 1.00 61.78 71 TYR A CA 1
ATOM 534 C C . TYR A 1 71 ? -6.227 -2.154 -5.982 1.00 61.78 71 TYR A C 1
ATOM 536 O O . TYR A 1 71 ? -6.581 -2.442 -4.833 1.00 61.78 71 TYR A O 1
ATOM 544 N N . PHE A 1 72 ? -5.237 -1.292 -6.224 1.00 59.84 72 PHE A N 1
ATOM 545 C CA . PHE A 1 72 ? -4.481 -0.624 -5.170 1.00 59.84 72 PHE A CA 1
ATOM 546 C C . PHE A 1 72 ? -5.339 0.400 -4.420 1.00 59.84 72 PHE A C 1
ATOM 548 O O . PHE A 1 72 ? -5.426 0.334 -3.193 1.00 59.84 72 PHE A O 1
ATOM 555 N N . VAL A 1 73 ? -6.049 1.273 -5.139 1.00 66.38 73 VAL A N 1
ATOM 556 C CA . VAL A 1 73 ? -7.000 2.245 -4.577 1.00 66.38 73 VAL A CA 1
ATOM 557 C C . VAL A 1 73 ? -8.079 1.534 -3.762 1.00 66.38 73 VAL A C 1
ATOM 559 O O . VAL A 1 73 ? -8.374 1.938 -2.637 1.00 66.38 73 VAL A O 1
ATOM 562 N N . ARG A 1 74 ? -8.611 0.412 -4.263 1.00 71.38 74 ARG A N 1
ATOM 563 C CA . ARG A 1 74 ? -9.585 -0.405 -3.530 1.00 71.38 74 ARG A CA 1
ATOM 564 C C . ARG A 1 74 ? -9.003 -0.939 -2.222 1.00 71.38 74 ARG A C 1
ATOM 566 O O . ARG A 1 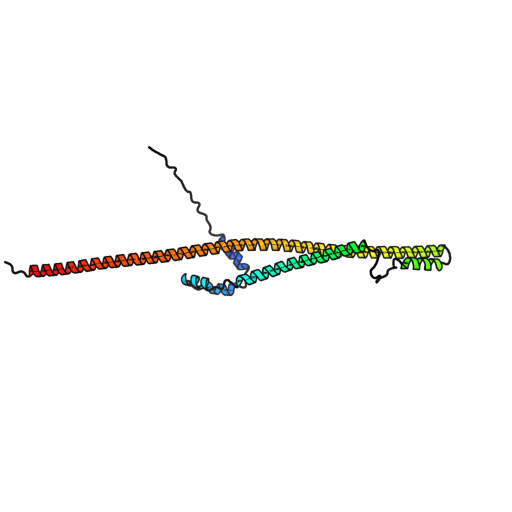74 ? -9.665 -0.856 -1.194 1.00 71.38 74 ARG A O 1
ATOM 573 N N . LYS A 1 75 ? -7.767 -1.449 -2.229 1.00 65.06 75 LYS A N 1
ATOM 574 C CA . LYS A 1 75 ? -7.094 -1.937 -1.011 1.00 65.06 75 LYS A CA 1
ATOM 575 C C . LYS A 1 75 ? -6.830 -0.798 -0.013 1.00 65.06 75 LYS A C 1
ATOM 577 O O . LYS A 1 75 ? -7.073 -0.973 1.176 1.00 65.06 75 LYS A O 1
ATOM 582 N N . MET A 1 76 ? -6.397 0.369 -0.488 1.00 66.50 76 MET A N 1
ATOM 583 C CA . MET A 1 76 ? -6.159 1.567 0.332 1.00 66.50 76 MET A CA 1
ATOM 584 C C . MET A 1 76 ? -7.437 2.059 1.020 1.00 66.50 76 MET A C 1
ATOM 586 O O . MET A 1 76 ? -7.422 2.347 2.216 1.00 66.50 76 MET A O 1
ATOM 590 N N . ASN A 1 77 ? -8.559 2.076 0.296 1.00 71.69 77 ASN A N 1
ATOM 591 C CA . ASN A 1 77 ? -9.854 2.459 0.855 1.00 71.69 77 ASN A CA 1
ATOM 592 C C . ASN A 1 77 ? -10.272 1.539 2.014 1.00 71.69 77 ASN A C 1
ATOM 594 O O . ASN A 1 77 ? -10.766 2.036 3.020 1.00 71.69 77 ASN A O 1
ATOM 598 N N . THR A 1 78 ? -9.977 0.231 1.953 1.00 73.44 78 THR A N 1
ATOM 599 C CA . THR A 1 78 ? -10.284 -0.684 3.075 1.00 73.44 78 THR A CA 1
ATOM 600 C C . THR A 1 78 ? -9.495 -0.374 4.350 1.00 73.44 78 THR A C 1
ATOM 602 O O . THR A 1 78 ? -10.004 -0.560 5.457 1.00 73.44 78 THR A O 1
ATOM 605 N N . VAL A 1 79 ? -8.260 0.128 4.226 1.00 72.00 79 VAL A N 1
ATOM 606 C CA . VAL A 1 79 ? -7.462 0.547 5.388 1.00 72.00 79 VAL A CA 1
ATOM 607 C C . VAL A 1 79 ? -8.058 1.801 6.003 1.00 72.00 79 VAL A C 1
ATOM 609 O O . VAL A 1 79 ? -8.248 1.846 7.220 1.00 72.00 79 VAL A O 1
ATOM 612 N N . GLU A 1 80 ? -8.429 2.779 5.185 1.00 74.12 80 GLU A N 1
ATOM 613 C CA . GLU A 1 80 ? -8.998 4.023 5.700 1.00 74.12 80 GLU A CA 1
ATOM 614 C C . GLU A 1 80 ? -10.399 3.815 6.300 1.00 74.12 80 GLU A C 1
ATOM 616 O O . GLU A 1 80 ? -10.714 4.374 7.351 1.00 74.12 80 GLU A O 1
ATOM 621 N N . GLU A 1 81 ? -11.194 2.903 5.736 1.00 74.69 81 GLU A N 1
ATOM 622 C CA . GLU A 1 81 ? -12.440 2.422 6.343 1.00 74.69 81 GLU A CA 1
ATOM 623 C C . GLU A 1 81 ? -12.195 1.741 7.698 1.00 74.69 81 GLU A C 1
ATOM 625 O O . GLU A 1 81 ? -12.911 2.011 8.667 1.00 74.69 81 GLU A O 1
ATOM 630 N N . SER A 1 82 ? -11.173 0.882 7.806 1.00 73.62 82 SER A N 1
ATOM 631 C CA . SER A 1 82 ? -10.829 0.228 9.077 1.00 73.62 82 SER A CA 1
ATOM 632 C C . SER A 1 82 ? -10.359 1.229 10.139 1.00 73.62 82 SER A C 1
ATOM 634 O O . SER A 1 82 ? -10.763 1.140 11.298 1.00 73.62 82 SER A O 1
ATOM 636 N N . LYS A 1 83 ? -9.607 2.260 9.745 1.00 78.00 83 LYS A N 1
ATOM 637 C CA . LYS A 1 83 ? -9.196 3.360 10.623 1.00 78.00 83 LYS A CA 1
ATOM 638 C C . LYS A 1 83 ? -10.395 4.177 11.104 1.00 78.00 83 LYS A C 1
ATOM 640 O O . LYS A 1 83 ? -10.503 4.448 12.296 1.00 78.00 83 LYS A O 1
ATOM 645 N N . ALA A 1 84 ? -11.344 4.486 10.219 1.00 81.31 84 ALA A N 1
ATOM 646 C CA . ALA A 1 84 ? -12.588 5.162 10.586 1.00 81.31 84 ALA A CA 1
ATOM 647 C C . ALA A 1 84 ? -13.458 4.326 11.544 1.00 81.31 84 ALA A C 1
ATOM 649 O O . ALA A 1 84 ? -14.143 4.876 12.410 1.00 81.31 84 ALA A O 1
ATOM 650 N N . ARG A 1 85 ? -13.443 2.992 11.412 1.00 79.56 85 ARG A N 1
ATOM 651 C CA . ARG A 1 85 ? -14.106 2.078 12.356 1.00 79.56 85 ARG A CA 1
ATOM 652 C C . ARG A 1 85 ? -13.439 2.108 13.730 1.00 79.56 85 ARG A C 1
ATOM 654 O O . ARG A 1 85 ? -14.150 2.263 14.717 1.00 79.56 85 ARG A O 1
ATOM 661 N N . VAL A 1 86 ? -12.107 2.049 13.792 1.00 78.75 86 VAL A N 1
ATOM 662 C CA . VAL A 1 86 ? -11.354 2.180 15.052 1.00 78.75 86 VAL A CA 1
ATOM 663 C C . VAL A 1 86 ? -11.645 3.519 15.727 1.00 78.75 86 VAL A C 1
ATOM 665 O O . VAL A 1 86 ? -11.959 3.533 16.910 1.00 78.75 86 VAL A O 1
ATOM 668 N N . SER A 1 87 ? -11.620 4.635 14.993 1.00 85.69 87 SER A N 1
ATOM 669 C CA . SER A 1 87 ? -11.923 5.957 15.560 1.00 85.69 87 SER A CA 1
ATOM 670 C C . SER A 1 87 ? -13.338 6.053 16.137 1.00 85.69 87 SER A C 1
ATOM 672 O O . SER A 1 87 ? -13.512 6.636 17.203 1.00 85.69 87 SER A O 1
ATOM 674 N N . ARG A 1 88 ? -14.344 5.460 15.476 1.00 87.56 88 ARG A N 1
ATOM 675 C CA . ARG A 1 88 ? -15.714 5.406 16.014 1.00 87.56 88 ARG A CA 1
ATOM 676 C C . ARG A 1 88 ? -15.799 4.581 17.293 1.00 87.56 88 ARG A C 1
ATOM 678 O O . ARG A 1 88 ? -16.348 5.068 18.272 1.00 87.56 88 ARG A O 1
ATOM 685 N N . LEU A 1 89 ? -15.228 3.377 17.291 1.00 82.56 89 LEU A N 1
ATOM 686 C CA . LEU A 1 89 ? -15.232 2.495 18.461 1.00 82.56 89 LEU A CA 1
ATOM 687 C C . LEU A 1 89 ? -14.476 3.107 19.643 1.00 82.56 89 LEU A C 1
ATOM 689 O O . LEU A 1 89 ? -14.884 2.940 20.785 1.00 82.56 89 LEU A O 1
ATOM 693 N N . LEU A 1 90 ? -13.391 3.836 19.377 1.00 82.31 90 LEU A N 1
ATOM 694 C CA . LEU A 1 90 ? -12.621 4.520 20.411 1.00 82.31 90 LEU A CA 1
ATOM 695 C C . LEU A 1 90 ? -13.435 5.653 21.046 1.00 82.31 90 LEU A C 1
ATOM 697 O O . LEU A 1 90 ? -13.469 5.763 22.266 1.00 82.31 90 LEU A O 1
ATOM 701 N N . HIS A 1 91 ? -14.158 6.428 20.235 1.00 83.69 91 HIS A N 1
ATOM 702 C CA . HIS A 1 91 ? -15.050 7.464 20.747 1.00 83.69 91 HIS A CA 1
ATOM 703 C C . HIS A 1 91 ? -16.226 6.878 21.546 1.00 83.69 91 HIS A C 1
ATOM 705 O O . HIS A 1 91 ? -16.567 7.390 22.607 1.00 83.69 91 HIS A O 1
ATOM 711 N N . GLU A 1 92 ? -16.815 5.776 21.078 1.00 83.12 92 GLU A N 1
ATOM 712 C CA . GLU A 1 92 ? -17.866 5.045 21.798 1.00 83.12 92 GLU A CA 1
ATOM 713 C C . GLU A 1 92 ? -17.354 4.484 23.134 1.00 83.12 92 GLU A C 1
ATOM 715 O O . GLU A 1 92 ? -18.038 4.568 24.152 1.00 83.12 92 GLU A O 1
ATOM 720 N N . PHE A 1 93 ? -16.114 3.995 23.161 1.00 76.62 93 PHE A N 1
ATOM 721 C CA . PHE A 1 93 ? -15.459 3.507 24.372 1.00 76.62 93 PHE A CA 1
ATOM 722 C C . PHE A 1 93 ? -15.180 4.633 25.373 1.00 76.62 93 PHE A C 1
ATOM 724 O O . PHE A 1 93 ? -15.470 4.490 26.560 1.00 76.62 93 PHE A O 1
ATOM 731 N N . GLU A 1 94 ? -14.692 5.781 24.905 1.00 76.44 94 GLU A N 1
ATOM 732 C CA . GLU A 1 94 ? -14.501 6.979 25.730 1.00 76.44 94 GLU A CA 1
ATOM 733 C C . GLU A 1 94 ? -15.826 7.512 26.289 1.00 76.44 94 GLU A C 1
ATOM 735 O O . GLU A 1 94 ? -15.891 7.886 27.461 1.00 76.44 94 GLU A O 1
ATOM 740 N N . LEU A 1 95 ? -16.895 7.504 25.487 1.00 78.12 95 LEU A N 1
ATOM 741 C CA . LEU A 1 95 ? -18.239 7.874 25.931 1.00 78.12 95 LEU A CA 1
ATOM 742 C C . LEU A 1 95 ? -18.794 6.877 26.952 1.00 78.12 95 LEU A C 1
ATOM 744 O O . LEU A 1 95 ? -19.417 7.307 27.915 1.00 78.12 95 LEU A O 1
ATOM 748 N N . SER A 1 96 ? -18.535 5.576 26.797 1.00 73.12 96 SER A N 1
ATOM 749 C CA . SER A 1 96 ? -18.931 4.552 27.772 1.00 73.12 96 SER A CA 1
ATOM 750 C C . SER A 1 96 ? -18.196 4.717 29.107 1.00 73.12 96 SER A C 1
ATOM 752 O O . SER A 1 96 ? -18.815 4.592 30.159 1.00 73.12 96 SER A O 1
ATOM 754 N N . ILE A 1 97 ? -16.902 5.058 29.084 1.00 69.06 97 ILE A N 1
ATOM 755 C CA . ILE A 1 97 ? -16.125 5.368 30.297 1.00 69.06 97 ILE A CA 1
ATOM 756 C C . ILE A 1 97 ? -16.625 6.669 30.942 1.00 69.06 97 ILE A C 1
ATOM 758 O O . ILE A 1 97 ? -16.788 6.745 32.160 1.00 69.06 97 ILE A O 1
ATOM 762 N N . GLY A 1 98 ? -16.877 7.698 30.130 1.00 54.41 98 GLY A N 1
ATOM 763 C CA . GLY A 1 98 ? -17.360 8.999 30.587 1.00 54.41 98 GLY A CA 1
ATOM 764 C C . GLY A 1 98 ? -18.790 8.962 31.129 1.00 54.41 98 GLY A C 1
ATOM 765 O O . GLY A 1 98 ? -19.082 9.642 32.106 1.00 54.41 98 GLY A O 1
ATOM 766 N N . ALA A 1 99 ? -19.673 8.144 30.553 1.00 55.00 99 ALA A N 1
ATOM 767 C CA . ALA A 1 99 ? -21.033 7.925 31.047 1.00 55.00 99 ALA A CA 1
ATOM 768 C C . ALA A 1 99 ? -21.037 7.228 32.418 1.00 55.00 99 ALA A C 1
ATOM 770 O O . ALA A 1 99 ? -21.847 7.582 33.273 1.00 55.00 99 ALA A O 1
ATOM 771 N N . SER A 1 100 ? -20.076 6.329 32.655 1.00 49.72 100 SER A N 1
ATOM 772 C CA . SER A 1 100 ? -19.845 5.707 33.963 1.00 49.72 100 SER A CA 1
ATOM 773 C C . SER A 1 100 ? -19.390 6.718 35.024 1.00 49.72 100 SER A C 1
ATOM 775 O O . SER A 1 100 ? -19.860 6.706 36.162 1.00 49.72 100 SER A O 1
ATOM 777 N N . ALA A 1 101 ? -18.510 7.652 34.641 1.00 47.53 101 ALA A N 1
ATOM 778 C CA . ALA A 1 101 ? -17.989 8.698 35.525 1.00 47.53 101 ALA A CA 1
ATOM 779 C C . ALA A 1 101 ? -18.977 9.857 35.769 1.00 47.53 101 ALA A C 1
ATOM 781 O O . ALA A 1 101 ? -18.921 10.497 36.818 1.00 47.53 101 ALA A O 1
ATOM 782 N N . ASN A 1 102 ? -19.898 10.105 34.831 1.00 43.69 102 ASN A N 1
ATOM 783 C CA . ASN A 1 102 ? -20.814 11.249 34.834 1.00 43.69 102 ASN A CA 1
ATOM 784 C C . ASN A 1 102 ? -22.275 10.850 35.096 1.00 43.69 102 ASN A C 1
ATOM 786 O O . ASN A 1 102 ? -23.183 11.598 34.739 1.00 43.69 102 ASN A O 1
ATOM 790 N N . ALA A 1 103 ? -22.539 9.714 35.751 1.00 45.56 103 ALA A N 1
ATOM 791 C CA . ALA A 1 103 ? -23.882 9.305 36.187 1.00 45.56 103 ALA A CA 1
ATOM 792 C C . ALA A 1 103 ? -24.500 10.220 37.280 1.00 45.56 103 ALA A C 1
ATOM 794 O O . ALA A 1 103 ? -25.349 9.793 38.067 1.00 45.56 103 ALA A O 1
ATOM 795 N N . GLU A 1 104 ? -24.106 11.491 37.311 1.00 45.50 104 GLU A N 1
ATOM 796 C CA . GLU A 1 104 ? -24.834 12.599 37.897 1.00 45.50 104 GLU A CA 1
ATOM 797 C C . GLU A 1 104 ? -25.411 13.438 36.748 1.00 45.50 104 GLU A C 1
ATOM 799 O O . GLU A 1 104 ? -24.703 14.150 36.045 1.00 45.50 104 GLU A O 1
ATOM 804 N N . THR A 1 105 ? -26.737 13.384 36.616 1.00 44.12 105 THR A N 1
ATOM 805 C CA . THR A 1 105 ? -27.597 14.251 35.790 1.00 44.12 105 THR A CA 1
ATOM 806 C C . THR A 1 105 ? -27.788 13.866 34.306 1.00 44.12 105 THR A C 1
ATOM 808 O O . THR A 1 105 ? -27.025 14.226 33.422 1.00 44.12 105 THR A O 1
ATOM 811 N N . ASN A 1 106 ? -28.960 13.265 34.048 1.00 46.88 106 ASN A N 1
ATOM 812 C CA . ASN A 1 106 ? -29.739 13.316 32.797 1.00 46.88 106 ASN A CA 1
ATOM 813 C C . ASN A 1 106 ? -29.362 12.374 31.628 1.00 46.88 106 ASN A C 1
ATOM 815 O O . ASN A 1 106 ? -28.758 12.810 30.657 1.00 46.88 106 ASN A O 1
ATOM 819 N N . HIS A 1 107 ? -29.899 11.145 31.623 1.00 34.94 107 HIS A N 1
ATOM 820 C CA . HIS A 1 107 ? -30.712 10.639 30.498 1.00 34.94 107 HIS A CA 1
ATOM 821 C C . HIS A 1 107 ? -31.530 9.397 30.910 1.00 34.94 107 HIS A C 1
ATOM 823 O O . HIS A 1 107 ? -31.051 8.527 31.627 1.00 34.94 107 HIS A O 1
ATOM 829 N N . GLU A 1 108 ? -32.793 9.391 30.486 1.00 37.41 108 GLU A N 1
ATOM 830 C CA . GLU A 1 108 ? -33.810 8.324 30.471 1.00 37.41 108 GLU A CA 1
ATOM 831 C C . GLU A 1 108 ? -33.606 7.035 31.295 1.00 37.41 108 GLU A C 1
ATOM 833 O O . GLU A 1 108 ? -33.058 6.023 30.866 1.00 37.41 108 GLU A O 1
ATOM 838 N N . LEU A 1 109 ? -34.262 7.064 32.456 1.00 37.72 109 LEU A N 1
ATOM 839 C CA . LEU A 1 109 ? -34.655 5.985 33.369 1.00 37.72 109 LEU A CA 1
ATOM 840 C C . LEU A 1 109 ? -35.591 4.926 32.733 1.00 37.72 109 LEU A C 1
ATOM 842 O O . LEU A 1 109 ? -36.684 4.680 33.240 1.00 37.72 109 LEU A O 1
ATOM 846 N N . GLN A 1 110 ? -35.212 4.295 31.618 1.00 36.53 110 GLN A N 1
ATOM 847 C CA . GLN A 1 110 ? -36.119 3.364 30.925 1.00 36.53 110 GLN A CA 1
ATOM 848 C C . GLN A 1 110 ? -36.037 1.883 31.297 1.00 36.53 110 GLN A C 1
ATOM 850 O O . GLN A 1 110 ? -36.852 1.124 30.794 1.00 36.53 110 GLN A O 1
ATOM 855 N N . ASN A 1 111 ? -35.212 1.448 32.250 1.00 38.28 111 ASN A N 1
ATOM 856 C CA . ASN A 1 111 ? -35.341 0.093 32.806 1.00 38.28 111 ASN A CA 1
ATOM 857 C C . ASN A 1 111 ? -35.011 0.120 34.300 1.00 38.28 111 ASN A C 1
ATOM 859 O O . ASN A 1 111 ? -33.854 0.283 34.668 1.00 38.28 111 ASN A O 1
ATOM 863 N N . THR A 1 112 ? -36.016 0.024 35.174 1.00 43.31 112 THR A N 1
ATOM 864 C CA . THR A 1 112 ? -35.827 0.174 36.627 1.00 43.31 112 THR A CA 1
ATOM 865 C C . THR A 1 112 ? -35.816 -1.165 37.364 1.00 43.31 112 THR A C 1
ATOM 867 O O . THR A 1 112 ? -36.869 -1.696 37.712 1.00 43.31 112 THR A O 1
ATOM 870 N N . PRO A 1 113 ? -34.634 -1.652 37.764 1.00 49.72 113 PRO A N 1
ATOM 871 C CA . PRO A 1 113 ? -34.442 -2.235 39.076 1.00 49.72 113 PRO A CA 1
ATOM 872 C C . PRO A 1 113 ? -34.200 -1.081 40.074 1.00 49.72 113 PRO A C 1
ATOM 874 O O . PRO A 1 113 ? -33.092 -0.587 40.224 1.00 49.72 113 PRO A O 1
ATOM 877 N N . MET A 1 114 ? -35.276 -0.609 40.716 1.00 58.41 114 MET A N 1
ATOM 878 C CA . MET A 1 114 ? -35.306 0.386 41.809 1.00 58.41 114 MET A CA 1
ATOM 879 C C . MET A 1 114 ? -34.469 1.675 41.592 1.00 58.41 114 MET A C 1
ATOM 881 O O . MET A 1 114 ? -33.316 1.771 41.995 1.00 58.41 114 MET A O 1
ATOM 885 N N . ASP A 1 115 ? -35.092 2.700 41.004 1.00 66.19 115 ASP A N 1
ATOM 886 C CA . ASP A 1 115 ? -34.522 4.041 40.774 1.00 66.19 115 ASP A CA 1
ATOM 887 C C . ASP A 1 115 ? -33.803 4.658 42.005 1.00 66.19 115 ASP A C 1
ATOM 889 O O . ASP A 1 115 ? -34.259 4.536 43.148 1.00 66.19 115 ASP A O 1
ATOM 893 N N . ARG A 1 116 ? -32.719 5.407 41.747 1.00 57.91 116 ARG A N 1
ATOM 894 C CA . ARG A 1 116 ? -31.863 6.111 42.722 1.00 57.91 116 ARG A CA 1
ATOM 895 C C . ARG A 1 116 ? -32.619 7.196 43.511 1.00 57.91 116 ARG A C 1
ATOM 897 O O . ARG A 1 116 ? -32.207 7.540 44.614 1.00 57.91 116 ARG A O 1
ATOM 904 N N . VAL A 1 117 ? -33.742 7.697 42.986 1.00 58.62 117 VAL A N 1
ATOM 905 C CA . VAL A 1 117 ? -34.668 8.617 43.686 1.00 58.62 117 VAL A CA 1
ATOM 906 C C . VAL A 1 117 ? -35.919 7.886 44.207 1.00 58.62 117 VAL A C 1
ATOM 908 O O . VAL A 1 117 ? -36.533 8.295 45.199 1.00 58.62 117 VAL A O 1
ATOM 911 N N . GLY A 1 118 ? -36.291 6.771 43.578 1.00 73.44 118 GLY A N 1
ATOM 912 C CA . GLY A 1 118 ? -37.423 5.925 43.957 1.00 73.44 118 GLY A CA 1
ATOM 913 C C . GLY A 1 118 ? -37.222 5.126 45.249 1.00 73.44 118 GLY A C 1
ATOM 914 O O . GLY A 1 118 ? -38.179 4.991 46.017 1.00 73.44 118 GLY A O 1
ATOM 915 N N . TRP A 1 119 ? -36.002 4.652 45.536 1.00 81.69 119 TRP A N 1
ATOM 916 C CA . TRP A 1 119 ? -35.735 3.827 46.725 1.00 81.69 119 TRP A CA 1
ATOM 917 C C . TRP A 1 119 ? -36.000 4.582 48.034 1.00 81.69 119 TRP A C 1
ATOM 919 O O . TRP A 1 119 ? -36.567 4.002 48.953 1.00 81.69 119 TRP A O 1
ATOM 929 N N . VAL A 1 120 ? -35.712 5.889 48.094 1.00 83.81 120 VAL A N 1
ATOM 930 C CA . VAL A 1 120 ? -35.994 6.732 49.274 1.00 83.81 120 VAL A CA 1
ATOM 931 C C . VAL A 1 120 ? -37.499 6.842 49.520 1.00 83.81 120 VAL A C 1
ATOM 933 O O . VAL A 1 120 ? -37.970 6.709 50.649 1.00 83.81 120 VAL A O 1
ATOM 936 N N . LYS A 1 121 ? -38.293 7.039 48.461 1.00 85.19 121 LYS A N 1
ATOM 937 C CA . LYS A 1 121 ? -39.761 7.097 48.570 1.00 85.19 121 LYS A CA 1
ATOM 938 C C . LYS A 1 121 ? -40.347 5.754 49.004 1.00 85.19 121 LYS A C 1
ATOM 940 O O . LYS A 1 121 ? -41.344 5.728 49.725 1.00 85.19 121 LYS A O 1
ATOM 945 N N . LEU A 1 122 ? -39.744 4.652 48.562 1.00 84.56 122 LEU A N 1
ATOM 946 C CA . LEU A 1 122 ? -40.178 3.304 48.911 1.00 84.56 122 LEU A CA 1
ATOM 947 C C . LEU A 1 122 ? -39.760 2.934 50.341 1.00 84.56 122 LEU A C 1
ATOM 949 O O . LEU A 1 122 ? -40.576 2.393 51.075 1.00 84.56 122 LEU A O 1
ATOM 953 N N . LEU A 1 123 ? -38.575 3.359 50.781 1.00 86.94 123 LEU A N 1
ATOM 954 C CA . LEU A 1 123 ? -38.107 3.264 52.163 1.00 86.94 123 LEU A CA 1
ATOM 955 C C . LEU A 1 123 ? -39.060 3.981 53.126 1.00 86.94 123 LEU A C 1
ATOM 957 O O . LEU A 1 123 ? -39.536 3.390 54.091 1.00 86.94 123 LEU A O 1
ATOM 961 N N . VAL A 1 124 ? -39.392 5.244 52.838 1.00 89.38 124 VAL A N 1
ATOM 962 C CA . VAL A 1 124 ? -40.319 6.038 53.663 1.00 89.38 124 VAL A CA 1
ATOM 963 C C . VAL A 1 124 ? -41.709 5.395 53.712 1.00 89.38 124 VAL A C 1
ATOM 965 O O . VAL A 1 124 ? -42.354 5.398 54.759 1.00 89.38 124 VAL A O 1
ATOM 968 N N . ARG A 1 125 ? -42.173 4.812 52.601 1.00 88.88 125 ARG A N 1
ATOM 969 C CA . ARG A 1 125 ? -43.447 4.084 52.542 1.00 88.88 125 ARG A CA 1
ATOM 970 C C . ARG A 1 125 ? -43.423 2.805 53.380 1.00 88.88 125 ARG A C 1
ATOM 972 O O . ARG A 1 125 ? -44.368 2.576 54.126 1.00 88.88 125 ARG A O 1
ATOM 979 N N . GLU A 1 126 ? -42.372 1.999 53.264 1.00 88.00 126 GLU A N 1
ATOM 980 C CA . GLU A 1 126 ? -42.231 0.746 54.014 1.00 88.00 126 GLU A CA 1
ATOM 981 C C . GLU A 1 126 ? -42.102 0.993 55.517 1.00 88.00 126 GLU A C 1
ATOM 983 O O . GLU A 1 126 ? -42.762 0.314 56.296 1.00 88.00 126 GLU A O 1
ATOM 988 N N . MET A 1 127 ? -41.348 2.018 55.931 1.00 88.88 127 ME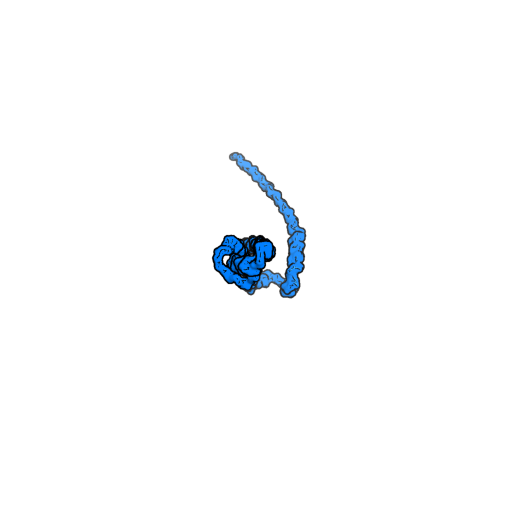T A N 1
ATOM 989 C CA . MET A 1 127 ? -41.269 2.415 57.341 1.00 88.88 127 MET A CA 1
ATOM 990 C C . MET A 1 127 ? -42.604 2.949 57.871 1.00 88.88 127 MET A C 1
ATOM 992 O O . MET A 1 127 ? -42.997 2.615 58.983 1.00 88.88 127 MET A O 1
ATOM 996 N N . LYS A 1 128 ? -43.337 3.752 57.085 1.00 89.31 128 LYS A N 1
ATOM 997 C CA . LYS A 1 128 ? -44.651 4.287 57.491 1.00 89.31 128 LYS A CA 1
ATOM 998 C C . LYS A 1 128 ? -45.711 3.192 57.664 1.00 89.31 128 LYS A C 1
ATOM 1000 O O . LYS A 1 128 ? -46.634 3.363 58.454 1.00 89.31 128 LYS A O 1
ATOM 1005 N N . ASN A 1 129 ? -45.591 2.101 56.913 1.00 90.00 129 ASN A N 1
ATOM 1006 C CA . ASN A 1 129 ? -46.517 0.971 56.948 1.00 90.00 129 ASN A CA 1
ATOM 1007 C C . ASN A 1 129 ? -46.083 -0.138 57.920 1.00 90.00 129 ASN A C 1
ATOM 1009 O O . ASN A 1 129 ? -46.743 -1.176 57.977 1.00 90.00 129 ASN A O 1
ATOM 1013 N N . ALA A 1 130 ? -44.978 0.048 58.644 1.00 93.44 130 ALA A N 1
ATOM 1014 C CA . ALA A 1 130 ? -44.485 -0.931 59.594 1.00 93.44 130 ALA A CA 1
ATOM 1015 C C . ALA A 1 130 ? -45.353 -0.976 60.857 1.00 93.44 130 ALA A C 1
ATOM 1017 O O . ALA A 1 130 ? -45.823 0.041 61.367 1.00 93.44 130 ALA A O 1
ATOM 1018 N N . SER A 1 131 ? -45.545 -2.188 61.364 1.00 89.38 131 SER A N 1
ATOM 1019 C CA . SER A 1 131 ? -46.423 -2.477 62.504 1.00 89.38 131 SER A CA 1
ATOM 1020 C C . SER A 1 131 ? -45.768 -2.139 63.848 1.00 89.38 131 SER A C 1
ATOM 1022 O O . SER A 1 131 ? -46.444 -1.819 64.823 1.00 89.38 131 SER A O 1
ATOM 1024 N N . ASN A 1 132 ? -44.443 -2.273 63.900 1.00 89.56 132 ASN A N 1
ATOM 1025 C CA . ASN A 1 132 ? -43.574 -2.027 65.042 1.00 89.56 132 ASN A CA 1
ATOM 1026 C C . ASN A 1 132 ? -42.135 -1.801 64.539 1.00 89.56 132 ASN A C 1
ATOM 1028 O O . ASN A 1 132 ? -41.861 -1.892 63.340 1.00 89.56 132 ASN A O 1
ATOM 1032 N N . GLU A 1 133 ? -41.227 -1.486 65.458 1.00 90.75 133 GLU A N 1
ATOM 1033 C CA . GLU A 1 133 ? -39.829 -1.189 65.138 1.00 90.75 133 GLU A CA 1
ATOM 1034 C C . GLU A 1 133 ? -39.110 -2.375 64.474 1.00 90.75 133 GLU A C 1
ATOM 1036 O O . GLU A 1 133 ? -38.451 -2.193 63.452 1.00 90.75 133 GLU A O 1
ATOM 1041 N N . ASP A 1 134 ? -39.320 -3.597 64.966 1.00 92.81 134 ASP A N 1
ATOM 1042 C CA . ASP A 1 134 ? -38.703 -4.804 64.400 1.00 92.81 134 ASP A CA 1
ATOM 1043 C C . ASP A 1 134 ? -39.163 -5.081 62.953 1.00 92.81 134 ASP A C 1
ATOM 1045 O O . ASP A 1 134 ? -38.357 -5.432 62.089 1.00 92.81 134 ASP A O 1
ATOM 1049 N N . ASP A 1 135 ? -40.451 -4.880 62.655 1.00 90.06 135 ASP A N 1
ATOM 1050 C CA . ASP A 1 135 ? -41.029 -4.997 61.309 1.00 90.06 135 ASP A CA 1
ATOM 1051 C C . ASP A 1 135 ? -40.479 -3.907 60.376 1.00 90.06 135 ASP A C 1
ATOM 1053 O O . ASP A 1 135 ? -40.158 -4.186 59.218 1.00 90.06 135 ASP A O 1
ATOM 1057 N N . ALA A 1 136 ? -40.286 -2.683 60.881 1.00 90.31 136 ALA A N 1
ATOM 1058 C CA . ALA A 1 136 ? -39.652 -1.605 60.124 1.00 90.31 136 ALA A CA 1
ATOM 1059 C C . ALA A 1 136 ? -38.209 -1.971 59.754 1.00 90.31 136 ALA A C 1
ATOM 1061 O O . ALA A 1 136 ? -37.841 -1.887 58.582 1.00 90.31 136 ALA A O 1
ATOM 1062 N N . ILE A 1 137 ? -37.417 -2.448 60.720 1.00 89.94 137 ILE A N 1
ATOM 1063 C CA . ILE A 1 137 ? -36.030 -2.878 60.503 1.00 89.94 137 ILE A CA 1
ATOM 1064 C C . ILE A 1 137 ? -35.983 -4.014 59.476 1.00 89.94 137 ILE A C 1
ATOM 1066 O O . ILE A 1 137 ? -35.259 -3.918 58.486 1.00 89.94 137 ILE A O 1
ATOM 1070 N N . ALA A 1 138 ? -36.813 -5.049 59.631 1.00 91.69 138 ALA A N 1
ATOM 1071 C CA . ALA A 1 138 ? -36.839 -6.186 58.713 1.00 91.69 138 ALA A CA 1
ATOM 1072 C C . ALA A 1 138 ? -37.246 -5.804 57.277 1.00 91.69 138 ALA A C 1
ATOM 1074 O O . ALA A 1 138 ? -36.805 -6.441 56.315 1.00 91.69 138 ALA A O 1
ATOM 1075 N N . ARG A 1 139 ? -38.118 -4.802 57.104 1.00 88.25 139 ARG A N 1
ATOM 1076 C CA . ARG A 1 139 ? -38.508 -4.272 55.784 1.00 88.25 139 ARG A CA 1
ATOM 1077 C C . ARG A 1 139 ? -37.400 -3.436 55.162 1.00 88.25 139 ARG A C 1
ATOM 1079 O O . ARG A 1 139 ? -37.105 -3.606 53.981 1.00 88.25 139 ARG A O 1
ATOM 1086 N N . VAL A 1 140 ? -36.768 -2.577 55.958 1.00 88.75 140 VAL A N 1
ATOM 1087 C CA . VAL A 1 140 ? -35.648 -1.732 55.534 1.00 88.75 140 VAL A CA 1
ATOM 1088 C C . VAL A 1 140 ? -34.453 -2.586 55.108 1.00 88.75 140 VAL A C 1
ATOM 1090 O O . VAL A 1 140 ? -33.919 -2.358 54.026 1.00 88.75 140 VAL A O 1
ATOM 1093 N N . SER A 1 141 ? -34.087 -3.615 55.880 1.00 89.50 141 SER A N 1
ATOM 1094 C CA . SER A 1 141 ? -33.003 -4.543 55.526 1.00 89.50 141 SER A CA 1
ATOM 1095 C C . SER A 1 141 ? -33.251 -5.236 54.186 1.00 89.50 141 SER A C 1
ATOM 1097 O O . SER A 1 141 ? -32.392 -5.193 53.312 1.00 89.50 141 SER A O 1
ATOM 1099 N N . ARG A 1 142 ? -34.455 -5.786 53.964 1.00 87.88 142 ARG A N 1
ATOM 1100 C CA . ARG A 1 142 ? -34.818 -6.423 52.683 1.00 87.88 142 ARG A CA 1
ATOM 1101 C C . ARG A 1 142 ? -34.789 -5.446 51.506 1.00 87.88 142 ARG A C 1
ATOM 1103 O O . ARG A 1 142 ? -34.390 -5.817 50.404 1.00 87.88 142 ARG A O 1
ATOM 1110 N N . LEU A 1 143 ? -35.216 -4.203 51.724 1.00 87.62 143 LEU A N 1
ATOM 1111 C CA . LEU A 1 143 ? -35.197 -3.161 50.698 1.00 87.62 143 LEU A CA 1
ATOM 1112 C C . LEU A 1 143 ? -33.762 -2.763 50.332 1.00 87.62 143 LEU A C 1
ATOM 1114 O O . LEU A 1 143 ? -33.461 -2.637 49.145 1.00 87.62 143 LEU A O 1
ATOM 1118 N N . PHE A 1 144 ? -32.877 -2.610 51.321 1.00 86.31 144 PHE A N 1
ATOM 1119 C CA . PHE A 1 144 ? -31.461 -2.330 51.081 1.00 86.31 144 PHE A CA 1
ATOM 1120 C C . PHE A 1 144 ? -30.750 -3.492 50.390 1.00 86.31 144 PHE A C 1
ATOM 1122 O O . PHE A 1 144 ? -30.040 -3.251 49.422 1.00 86.31 144 PHE A O 1
ATOM 1129 N N . GLU A 1 145 ? -31.000 -4.738 50.790 1.00 87.12 145 GLU A N 1
ATOM 1130 C CA . GLU A 1 145 ? -30.445 -5.913 50.104 1.00 87.12 145 GLU A CA 1
ATOM 1131 C C . GLU A 1 145 ? -30.864 -5.966 48.625 1.00 87.12 145 GLU A C 1
ATOM 1133 O O . GLU A 1 145 ? -30.034 -6.195 47.742 1.00 87.12 145 GLU A O 1
ATOM 1138 N N . ALA A 1 146 ? -32.141 -5.700 48.325 1.00 82.00 146 ALA A N 1
ATOM 1139 C CA . ALA A 1 146 ? -32.634 -5.642 46.949 1.00 82.00 146 ALA A CA 1
ATOM 1140 C C . ALA A 1 146 ? -32.007 -4.483 46.151 1.00 82.00 146 ALA A C 1
ATOM 1142 O O . ALA A 1 146 ? -31.687 -4.638 44.970 1.00 82.00 146 ALA A O 1
ATOM 1143 N N . PHE A 1 147 ? -31.801 -3.330 46.790 1.00 81.31 147 PHE A N 1
ATOM 1144 C CA . PHE A 1 147 ? -31.155 -2.171 46.179 1.00 81.31 147 PHE A CA 1
ATOM 1145 C C . PHE A 1 147 ? -29.662 -2.411 45.910 1.00 81.31 147 PHE A C 1
ATOM 1147 O O . PHE A 1 147 ? -29.189 -2.150 44.806 1.00 81.31 147 PHE A O 1
ATOM 1154 N N . GLU A 1 148 ? -28.928 -2.980 46.865 1.00 84.12 148 GLU A N 1
ATOM 1155 C CA . GLU A 1 148 ? -27.527 -3.374 46.688 1.00 84.12 148 GLU A CA 1
ATOM 1156 C C . GLU A 1 148 ? -27.369 -4.423 45.583 1.00 84.12 148 GLU A C 1
ATOM 1158 O O . GLU A 1 148 ? -26.444 -4.337 44.771 1.00 84.12 148 GLU A O 1
ATOM 1163 N N . SER A 1 149 ? -28.284 -5.395 45.520 1.00 82.94 149 SER A N 1
ATOM 1164 C CA . SER A 1 149 ? -28.317 -6.397 44.452 1.00 82.94 149 SER A CA 1
ATOM 1165 C C . SER A 1 149 ? -28.539 -5.750 43.079 1.00 82.94 149 SER A C 1
ATOM 1167 O O . SER A 1 149 ? -27.822 -6.071 42.130 1.00 82.94 149 SER A O 1
ATOM 1169 N N . SER A 1 150 ? -29.455 -4.776 42.990 1.00 79.81 150 SER A N 1
ATOM 1170 C CA . SER A 1 150 ? -29.695 -3.985 41.775 1.00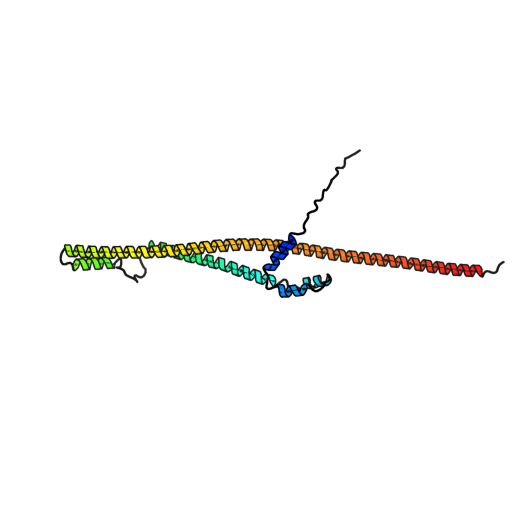 79.81 150 SER A CA 1
ATOM 1171 C C . SER A 1 150 ? -28.453 -3.202 41.336 1.00 79.81 150 SER A C 1
ATOM 1173 O O . SER A 1 150 ? -28.029 -3.317 40.184 1.00 79.81 150 SER A O 1
ATOM 1175 N N . ILE A 1 151 ? -27.815 -2.465 42.254 1.00 80.62 151 ILE A N 1
ATOM 1176 C CA . ILE A 1 151 ? -26.598 -1.696 41.951 1.00 80.62 151 ILE A CA 1
ATOM 1177 C C . ILE A 1 151 ? -25.495 -2.624 41.447 1.00 80.62 151 ILE A C 1
ATOM 1179 O O . ILE A 1 151 ? -24.857 -2.334 40.437 1.00 80.62 151 ILE A O 1
ATOM 1183 N N . ARG A 1 152 ? -25.278 -3.756 42.126 1.00 78.81 152 ARG A N 1
ATOM 1184 C CA . ARG A 1 152 ? -24.247 -4.724 41.742 1.00 78.81 152 ARG A CA 1
ATOM 1185 C C . ARG A 1 152 ? -24.521 -5.321 40.365 1.00 78.81 152 ARG A C 1
ATOM 1187 O O . ARG A 1 152 ? -23.588 -5.461 39.581 1.00 78.81 152 ARG A O 1
ATOM 1194 N N . ALA A 1 153 ? -25.777 -5.651 40.064 1.00 77.56 153 ALA A N 1
ATOM 1195 C CA . ALA A 1 153 ? -26.170 -6.154 38.754 1.00 77.56 153 ALA A CA 1
ATOM 1196 C C . ALA A 1 153 ? -25.918 -5.107 37.657 1.00 77.56 153 ALA A C 1
ATOM 1198 O O . ALA A 1 153 ? -25.286 -5.435 36.657 1.00 77.56 153 ALA A O 1
ATOM 1199 N N . SER A 1 154 ? -26.325 -3.852 37.883 1.00 76.81 154 SER A N 1
ATOM 1200 C CA . SER A 1 154 ? -26.118 -2.739 36.947 1.00 76.81 154 SER A CA 1
ATOM 1201 C C . SER A 1 154 ? -24.633 -2.456 36.696 1.00 76.81 154 SER A C 1
ATOM 1203 O O . SER A 1 154 ? -24.208 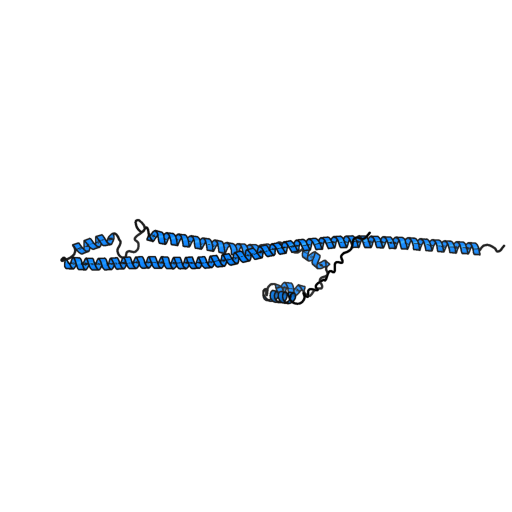-2.332 35.549 1.00 76.81 154 SER A O 1
ATOM 1205 N N . ALA A 1 155 ? -23.823 -2.404 37.756 1.00 77.00 155 ALA A N 1
ATOM 1206 C CA . ALA A 1 155 ? -22.381 -2.199 37.637 1.00 77.00 155 ALA A CA 1
ATOM 1207 C C . ALA A 1 155 ? -21.715 -3.351 36.867 1.00 77.00 155 ALA A C 1
ATOM 1209 O O . ALA A 1 155 ? -20.863 -3.127 36.012 1.00 77.00 155 ALA A O 1
ATOM 1210 N N . ASN A 1 156 ? -22.135 -4.595 37.117 1.00 79.38 156 ASN A N 1
ATOM 1211 C CA . ASN A 1 156 ? -21.592 -5.753 36.413 1.00 79.38 156 ASN A CA 1
ATOM 1212 C C . ASN A 1 156 ? -21.989 -5.767 34.927 1.00 79.38 156 ASN A C 1
ATOM 1214 O O . ASN A 1 156 ? -21.180 -6.151 34.086 1.00 79.38 156 ASN A O 1
ATOM 1218 N N . THR A 1 157 ? -23.205 -5.327 34.579 1.00 80.00 157 THR A N 1
ATOM 1219 C CA . THR A 1 157 ? -23.617 -5.194 33.171 1.00 80.00 157 THR A CA 1
ATOM 1220 C C . THR A 1 157 ? -22.810 -4.135 32.427 1.00 80.00 157 THR A C 1
ATOM 1222 O O . THR A 1 157 ? -22.392 -4.385 31.301 1.00 80.00 157 THR A O 1
ATOM 1225 N N . GLU A 1 158 ? -22.531 -2.997 33.062 1.00 78.94 158 GLU A N 1
ATOM 1226 C CA . GLU A 1 158 ? -21.742 -1.910 32.473 1.00 78.94 158 GLU A CA 1
ATOM 1227 C C . GLU A 1 158 ? -20.275 -2.318 32.268 1.00 78.94 158 GLU A C 1
ATOM 1229 O O . GLU A 1 158 ? -19.713 -2.126 31.190 1.00 78.94 158 GLU A O 1
ATOM 1234 N N . ILE A 1 159 ? -19.677 -2.989 33.261 1.00 81.44 159 ILE A N 1
ATOM 1235 C CA . ILE A 1 159 ? -18.325 -3.555 33.148 1.00 81.44 159 ILE A CA 1
ATOM 1236 C C . ILE A 1 159 ? -18.252 -4.566 31.997 1.00 81.44 159 ILE A C 1
ATOM 1238 O O . ILE A 1 159 ? -17.315 -4.515 31.203 1.00 81.44 159 ILE A O 1
ATOM 1242 N N . ASN A 1 160 ? -19.234 -5.465 31.871 1.00 82.12 160 ASN A N 1
ATOM 1243 C CA . ASN A 1 160 ? -19.250 -6.453 30.789 1.00 82.12 160 ASN A CA 1
ATOM 1244 C C . ASN A 1 160 ? -19.350 -5.792 29.405 1.00 82.12 160 ASN A C 1
ATOM 1246 O O . ASN A 1 160 ? -18.611 -6.178 28.503 1.00 82.12 160 ASN A O 1
ATOM 1250 N N . GLN A 1 161 ? -20.189 -4.762 29.251 1.00 83.50 161 GLN A N 1
ATOM 1251 C CA . GLN A 1 161 ? -20.294 -3.993 28.004 1.00 83.50 161 GLN A CA 1
ATOM 1252 C C . GLN A 1 161 ? -18.978 -3.285 27.654 1.00 83.50 161 GLN A C 1
ATOM 1254 O O . GLN A 1 161 ? -18.522 -3.354 26.512 1.00 83.50 161 GLN A O 1
ATOM 1259 N N . MET A 1 162 ? -18.312 -2.667 28.636 1.00 80.88 162 MET A N 1
ATOM 1260 C CA . MET A 1 162 ? -16.988 -2.066 28.436 1.00 80.88 162 MET A CA 1
ATOM 1261 C C . MET A 1 162 ? -15.931 -3.098 28.029 1.00 80.88 162 MET A C 1
ATOM 1263 O O . MET A 1 162 ? -15.087 -2.812 27.177 1.00 80.88 162 MET A O 1
ATOM 1267 N N . VAL A 1 163 ? -15.956 -4.294 28.623 1.00 86.06 163 VAL A N 1
ATOM 1268 C CA . VAL A 1 163 ? -15.029 -5.380 28.277 1.00 86.06 163 VAL A CA 1
ATOM 1269 C C . VAL A 1 163 ? -15.268 -5.865 26.845 1.00 86.06 163 VAL A C 1
ATOM 1271 O O . VAL A 1 163 ? -14.302 -6.004 26.095 1.00 86.06 163 VAL A O 1
ATOM 1274 N N . GLU A 1 164 ? -16.520 -6.074 26.435 1.00 88.44 164 GLU A N 1
ATOM 1275 C CA . GLU A 1 164 ? -16.870 -6.475 25.063 1.00 88.44 164 GLU A CA 1
ATOM 1276 C C . GLU A 1 164 ? -16.455 -5.418 24.027 1.00 88.44 164 GLU A C 1
ATOM 1278 O O . GLU A 1 164 ? -15.845 -5.741 22.998 1.00 88.44 164 GLU A O 1
ATOM 1283 N N . LEU A 1 165 ? -16.713 -4.140 24.316 1.00 84.88 165 LEU A N 1
ATOM 1284 C CA . LEU A 1 165 ? -16.316 -3.030 23.453 1.00 84.88 165 LEU A CA 1
ATOM 1285 C C . LEU A 1 165 ? -14.787 -2.916 23.356 1.00 84.88 165 LEU A C 1
ATOM 1287 O O . LEU A 1 165 ? -14.241 -2.778 22.260 1.00 84.88 165 LEU A O 1
ATOM 1291 N N . GLY A 1 166 ? -14.082 -3.058 24.482 1.00 81.12 166 GLY A N 1
ATOM 1292 C CA . GLY A 1 166 ? -12.620 -3.062 24.531 1.00 81.12 166 GLY A CA 1
ATOM 1293 C C . GLY A 1 166 ? -11.995 -4.227 23.755 1.00 81.12 166 GLY A C 1
ATOM 1294 O O . GLY A 1 166 ? -11.013 -4.035 23.034 1.00 81.12 166 GLY A O 1
ATOM 1295 N N . GLN A 1 167 ? -12.579 -5.426 23.835 1.00 88.50 167 GLN A N 1
ATOM 1296 C CA . GLN A 1 167 ? -12.149 -6.585 23.043 1.00 88.50 167 GLN A CA 1
ATOM 1297 C C . GLN A 1 167 ? -12.354 -6.357 21.541 1.00 88.50 167 GLN A C 1
ATOM 1299 O O . GLN A 1 167 ? -11.457 -6.642 20.744 1.00 88.50 167 GLN A O 1
ATOM 1304 N N . THR A 1 168 ? -13.498 -5.791 21.156 1.00 82.19 168 THR A N 1
ATOM 1305 C CA . THR A 1 168 ? -13.798 -5.449 19.759 1.00 82.19 168 THR A CA 1
ATOM 1306 C C . THR A 1 168 ? -12.810 -4.411 19.224 1.00 82.19 168 THR A C 1
ATOM 1308 O O . THR A 1 168 ? -12.231 -4.593 18.153 1.00 82.19 168 THR A O 1
ATOM 1311 N N . LEU A 1 169 ? -12.535 -3.358 19.999 1.00 80.12 169 LEU A N 1
ATOM 1312 C CA . LEU A 1 169 ? -11.558 -2.327 19.651 1.00 80.12 169 LEU A CA 1
ATOM 1313 C C . LEU A 1 169 ? -10.144 -2.905 19.477 1.00 80.12 169 LEU A C 1
ATOM 1315 O O . LEU A 1 169 ? -9.444 -2.557 18.522 1.00 80.12 169 LEU A O 1
ATOM 1319 N N . LEU A 1 170 ? -9.725 -3.809 20.368 1.00 82.88 170 LEU A N 1
ATOM 1320 C CA . LEU A 1 170 ? -8.429 -4.480 20.274 1.00 82.88 170 LEU A CA 1
ATOM 1321 C C . LEU A 1 170 ? -8.317 -5.307 18.987 1.00 82.88 170 LEU A C 1
ATOM 1323 O O . LEU A 1 170 ? -7.302 -5.222 18.290 1.00 82.88 170 LEU A O 1
ATOM 1327 N N . GLN A 1 171 ? -9.361 -6.068 18.652 1.00 85.00 171 GLN A N 1
ATOM 1328 C CA . GLN A 1 171 ? -9.400 -6.876 17.437 1.00 85.00 171 GLN A CA 1
ATOM 1329 C C . GLN A 1 171 ? -9.281 -6.006 16.179 1.00 85.00 171 GLN A C 1
ATOM 1331 O O . GLN A 1 171 ? -8.482 -6.306 15.288 1.00 85.00 171 GLN A O 1
ATOM 1336 N N . GLU A 1 172 ? -10.000 -4.885 16.128 1.00 77.44 172 GLU A N 1
ATOM 1337 C CA . GLU A 1 172 ? -9.908 -3.936 15.015 1.00 77.44 172 GLU A CA 1
ATOM 1338 C C . GLU A 1 172 ? -8.526 -3.286 14.901 1.00 77.44 172 GLU A C 1
ATOM 1340 O O . GLU A 1 172 ? -7.992 -3.152 13.799 1.00 77.44 172 GLU A O 1
ATOM 1345 N N . CYS A 1 173 ? -7.882 -2.959 16.024 1.00 79.38 173 CYS A N 1
ATOM 1346 C CA . CYS A 1 173 ? -6.513 -2.438 16.023 1.00 79.38 173 CYS A CA 1
ATOM 1347 C C . CYS A 1 173 ? -5.492 -3.455 15.485 1.00 79.38 173 CYS A C 1
ATOM 1349 O O . CYS A 1 173 ? -4.523 -3.069 14.824 1.00 79.38 173 CYS A O 1
ATOM 1351 N N . ILE A 1 174 ? -5.687 -4.751 15.753 1.00 77.19 174 ILE A N 1
ATOM 1352 C CA . ILE A 1 174 ? -4.838 -5.822 15.211 1.00 77.19 174 ILE A CA 1
ATOM 1353 C C . ILE A 1 174 ? -5.017 -5.922 13.693 1.00 77.19 174 ILE A C 1
ATOM 1355 O O . ILE A 1 174 ? -4.019 -5.927 12.967 1.00 77.19 174 ILE A O 1
ATOM 1359 N N . ILE A 1 175 ? -6.264 -5.948 13.213 1.00 79.94 175 ILE A N 1
ATOM 1360 C CA . ILE A 1 175 ? -6.584 -6.004 11.779 1.00 79.94 175 ILE A CA 1
ATOM 1361 C C . ILE A 1 175 ? -6.000 -4.788 11.056 1.00 79.94 175 ILE A C 1
ATOM 1363 O O . ILE A 1 175 ? -5.323 -4.941 10.038 1.00 79.94 175 ILE A O 1
ATOM 1367 N N . LEU A 1 176 ? -6.186 -3.586 11.609 1.00 79.31 176 LEU A N 1
ATOM 1368 C CA . LEU A 1 176 ? -5.640 -2.351 11.051 1.00 79.31 176 LEU A CA 1
ATOM 1369 C C . LEU A 1 176 ? -4.111 -2.408 10.959 1.00 79.31 176 LEU A C 1
ATOM 1371 O O . LEU A 1 176 ? -3.542 -2.065 9.924 1.00 79.31 176 LEU A O 1
ATOM 1375 N N . ARG A 1 177 ? -3.428 -2.886 12.007 1.00 80.31 177 ARG A N 1
ATOM 1376 C CA . ARG A 1 177 ? -1.963 -3.018 12.009 1.00 80.31 177 ARG A CA 1
ATOM 1377 C C . ARG A 1 177 ? -1.477 -3.997 10.942 1.00 80.31 177 ARG A C 1
ATOM 1379 O O . ARG A 1 177 ? -0.515 -3.697 10.238 1.00 80.31 177 ARG A O 1
ATOM 1386 N N . GLN A 1 178 ? -2.134 -5.147 10.809 1.00 80.06 178 GLN A N 1
ATOM 1387 C CA . GLN A 1 178 ? -1.803 -6.141 9.785 1.00 80.06 178 GLN A CA 1
ATOM 1388 C C . GLN A 1 178 ? -2.032 -5.589 8.376 1.00 80.06 178 GLN A C 1
ATOM 1390 O O . GLN A 1 178 ? -1.160 -5.711 7.517 1.00 80.06 178 GLN A O 1
ATOM 1395 N N . SER A 1 179 ? -3.171 -4.934 8.152 1.00 71.00 179 SER A N 1
ATOM 1396 C CA . SER A 1 179 ? -3.501 -4.330 6.862 1.00 71.00 179 SER A CA 1
ATOM 1397 C C . SER A 1 179 ? -2.520 -3.212 6.494 1.00 71.00 179 SER A C 1
ATOM 1399 O O . SER A 1 179 ? -2.008 -3.175 5.376 1.00 71.00 179 SER A O 1
ATOM 1401 N N . SER A 1 180 ? -2.155 -2.368 7.464 1.00 76.00 180 SER A N 1
ATOM 1402 C CA . SER A 1 180 ? -1.153 -1.310 7.296 1.00 76.00 180 SER A CA 1
ATOM 1403 C C . SER A 1 180 ? 0.236 -1.866 6.952 1.00 76.00 180 SER A C 1
ATOM 1405 O O . SER A 1 180 ? 0.903 -1.340 6.060 1.00 76.00 180 SER A O 1
ATOM 1407 N N . ALA A 1 181 ? 0.661 -2.965 7.585 1.00 75.06 181 ALA A N 1
ATOM 1408 C CA . ALA A 1 181 ? 1.931 -3.617 7.260 1.00 75.06 181 ALA A CA 1
ATOM 1409 C C . ALA A 1 181 ? 1.949 -4.158 5.818 1.00 75.06 181 ALA A C 1
ATOM 1411 O O . ALA A 1 181 ? 2.911 -3.928 5.082 1.00 75.06 181 ALA A O 1
ATOM 1412 N N . ILE A 1 182 ? 0.866 -4.818 5.394 1.00 76.88 182 ILE A N 1
ATOM 1413 C CA . ILE A 1 182 ? 0.711 -5.319 4.019 1.00 76.88 182 ILE A CA 1
ATOM 1414 C C . ILE A 1 182 ? 0.722 -4.155 3.022 1.00 76.88 182 ILE A C 1
ATOM 1416 O O . ILE A 1 182 ? 1.402 -4.223 1.999 1.00 76.88 182 ILE A O 1
ATOM 1420 N N . GLN A 1 183 ? 0.003 -3.073 3.321 1.00 76.19 183 GLN A N 1
ATOM 1421 C CA . GLN A 1 183 ? -0.033 -1.878 2.483 1.00 76.19 183 GLN A CA 1
ATOM 1422 C C . GLN A 1 183 ? 1.365 -1.286 2.288 1.00 76.19 183 GLN A C 1
ATOM 1424 O O . GLN A 1 183 ? 1.754 -0.992 1.158 1.00 76.19 183 GLN A O 1
ATOM 1429 N N . HIS A 1 184 ? 2.137 -1.153 3.366 1.00 79.19 184 HIS A N 1
ATOM 1430 C CA . HIS A 1 184 ? 3.496 -0.629 3.292 1.00 79.19 184 HIS A CA 1
ATOM 1431 C C . HIS A 1 184 ? 4.405 -1.515 2.420 1.00 79.19 184 HIS A C 1
ATOM 1433 O O . HIS A 1 184 ? 5.182 -1.011 1.609 1.00 79.19 184 HIS A O 1
ATOM 1439 N N . GLU A 1 185 ? 4.287 -2.842 2.526 1.00 77.69 185 GLU A N 1
ATOM 1440 C CA . GLU A 1 185 ? 5.037 -3.769 1.670 1.00 77.69 185 GLU A CA 1
ATOM 1441 C C . GLU A 1 185 ? 4.641 -3.643 0.189 1.00 77.69 185 GLU A C 1
ATOM 1443 O O . GLU A 1 185 ? 5.507 -3.635 -0.690 1.00 77.69 185 GLU A O 1
ATOM 1448 N N . LEU A 1 186 ? 3.344 -3.510 -0.104 1.00 78.25 186 LEU A N 1
ATOM 1449 C CA . LEU A 1 186 ? 2.850 -3.319 -1.469 1.00 78.25 186 LEU A CA 1
ATOM 1450 C C . LEU A 1 186 ? 3.314 -1.990 -2.066 1.00 78.25 186 LEU A C 1
ATOM 1452 O O . LEU A 1 186 ? 3.736 -1.961 -3.222 1.00 78.25 186 LEU A O 1
ATOM 1456 N N . GLN A 1 187 ? 3.282 -0.912 -1.282 1.00 78.19 187 GLN A N 1
ATOM 1457 C CA . GLN A 1 187 ? 3.786 0.392 -1.699 1.00 78.19 187 GLN A CA 1
ATOM 1458 C C . GLN A 1 187 ? 5.278 0.315 -2.036 1.00 78.19 187 GLN A C 1
ATOM 1460 O O . GLN A 1 187 ? 5.688 0.758 -3.107 1.00 78.19 187 GLN A O 1
ATOM 1465 N N . LYS A 1 188 ? 6.077 -0.334 -1.180 1.00 83.44 188 LYS A N 1
ATOM 1466 C CA . LYS A 1 188 ? 7.505 -0.554 -1.4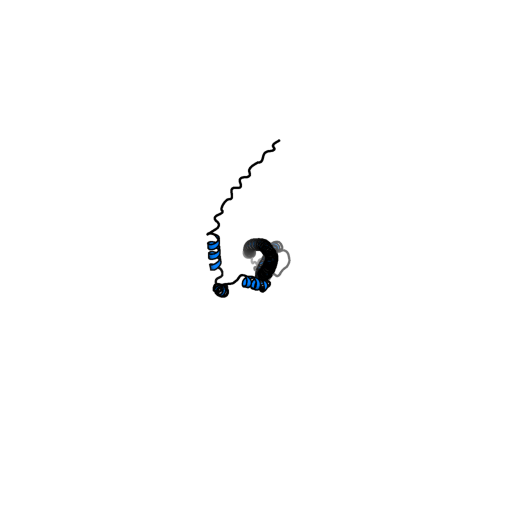35 1.00 83.44 188 LYS A CA 1
ATOM 1467 C C . LYS A 1 188 ? 7.742 -1.298 -2.755 1.00 83.44 188 LYS A C 1
ATOM 1469 O O . LYS A 1 188 ? 8.512 -0.827 -3.587 1.00 83.44 188 LYS A O 1
ATOM 1474 N N . LYS A 1 189 ? 7.034 -2.411 -2.986 1.00 78.06 189 LYS A N 1
ATOM 1475 C CA . LYS A 1 189 ? 7.125 -3.178 -4.244 1.00 78.06 189 LYS A CA 1
ATOM 1476 C C . LYS A 1 189 ? 6.677 -2.369 -5.465 1.00 78.06 189 LYS A C 1
ATOM 1478 O O . LYS A 1 189 ? 7.147 -2.616 -6.573 1.00 78.06 189 LYS A O 1
ATOM 1483 N N . CYS A 1 190 ? 5.737 -1.441 -5.300 1.00 75.12 190 CYS A N 1
ATOM 1484 C CA . CYS A 1 190 ? 5.297 -0.565 -6.383 1.00 75.12 190 CYS A CA 1
ATOM 1485 C C . CYS A 1 190 ? 6.409 0.407 -6.795 1.00 75.12 190 CYS A C 1
ATOM 1487 O O . CYS A 1 190 ? 6.745 0.485 -7.976 1.00 75.12 190 CYS A O 1
ATOM 1489 N N . GLU A 1 191 ? 7.035 1.071 -5.822 1.00 81.25 191 GLU A N 1
ATOM 1490 C CA . GLU A 1 191 ? 8.151 1.983 -6.084 1.00 81.25 191 GLU A CA 1
ATOM 1491 C C . GLU A 1 191 ? 9.361 1.253 -6.684 1.00 81.25 191 GLU A C 1
ATOM 1493 O O . GLU A 1 191 ? 9.954 1.735 -7.649 1.00 81.25 191 GLU A O 1
ATOM 1498 N N . GLU A 1 192 ? 9.682 0.048 -6.202 1.00 87.06 192 GLU A N 1
ATOM 1499 C CA . GLU A 1 192 ? 10.727 -0.799 -6.797 1.00 87.06 192 GLU A CA 1
ATOM 1500 C C . GLU A 1 192 ? 10.433 -1.107 -8.275 1.00 87.06 192 GLU A C 1
ATOM 1502 O O . GLU A 1 192 ? 11.266 -0.843 -9.145 1.00 87.06 192 GLU A O 1
ATOM 1507 N N . ARG A 1 193 ? 9.214 -1.568 -8.595 1.00 79.50 193 ARG A N 1
ATOM 1508 C CA . ARG A 1 193 ? 8.809 -1.843 -9.987 1.00 79.50 193 ARG A CA 1
ATOM 1509 C C . ARG A 1 193 ? 8.819 -0.596 -10.866 1.00 79.50 193 ARG A C 1
ATOM 1511 O O . ARG A 1 193 ? 9.127 -0.683 -12.054 1.00 79.50 193 ARG A O 1
ATOM 1518 N N . LYS A 1 194 ? 8.495 0.572 -10.313 1.00 81.31 194 LYS A N 1
ATOM 1519 C CA . LYS A 1 194 ? 8.547 1.849 -11.035 1.00 81.31 194 LYS A CA 1
ATOM 1520 C C . LYS A 1 194 ? 9.981 2.207 -11.431 1.00 81.31 194 LYS A C 1
ATOM 1522 O O . LYS A 1 194 ? 10.206 2.629 -12.568 1.00 81.31 194 LYS A O 1
ATOM 1527 N N . LEU A 1 195 ? 10.944 1.989 -10.534 1.00 90.62 195 LEU A N 1
ATOM 1528 C CA . LEU A 1 195 ? 12.367 2.178 -10.822 1.00 90.62 195 LEU A CA 1
ATOM 1529 C C . LEU A 1 195 ? 12.867 1.186 -11.880 1.00 90.62 195 LEU A C 1
ATOM 1531 O O . LEU A 1 195 ? 13.527 1.596 -12.838 1.00 90.62 195 LEU A O 1
ATOM 1535 N N . GLU A 1 196 ? 12.503 -0.093 -11.767 1.00 90.25 196 GLU A N 1
ATOM 1536 C CA . GLU A 1 196 ? 12.830 -1.111 -12.776 1.00 90.25 196 GLU A CA 1
ATOM 1537 C C . GLU A 1 196 ? 12.260 -0.748 -14.153 1.00 90.25 196 GLU A C 1
ATOM 1539 O O . GLU A 1 196 ? 12.970 -0.789 -15.160 1.00 90.25 196 GLU A O 1
ATOM 1544 N N . LEU A 1 197 ? 10.997 -0.316 -14.208 1.00 90.81 197 LEU A N 1
ATOM 1545 C CA . LEU A 1 197 ? 10.355 0.121 -15.445 1.00 90.81 197 LEU A CA 1
ATOM 1546 C C . LEU A 1 197 ? 11.081 1.319 -16.065 1.00 90.81 197 LEU A C 1
ATOM 1548 O O . LEU A 1 197 ? 11.280 1.361 -17.282 1.00 90.81 197 LEU A O 1
ATOM 1552 N N . GLN A 1 198 ? 11.486 2.296 -15.251 1.00 90.06 198 GLN A N 1
ATOM 1553 C CA . GLN A 1 198 ? 12.257 3.442 -15.726 1.00 90.06 198 GLN A CA 1
ATOM 1554 C C . GLN A 1 198 ? 13.607 3.003 -16.307 1.00 90.06 198 GLN A C 1
ATOM 1556 O O . GLN A 1 198 ? 13.986 3.469 -17.385 1.00 90.06 198 GLN A O 1
ATOM 1561 N N . HIS A 1 199 ? 14.298 2.074 -15.648 1.00 92.81 199 HIS A N 1
ATOM 1562 C CA . HIS A 1 199 ? 15.553 1.518 -16.142 1.00 92.81 199 HIS A CA 1
ATOM 1563 C C . HIS A 1 199 ? 15.371 0.784 -17.481 1.00 92.81 199 HIS A C 1
ATOM 1565 O O . HIS A 1 199 ? 16.108 1.033 -18.437 1.00 92.81 199 HIS A O 1
ATOM 1571 N N . VAL A 1 200 ? 14.334 -0.050 -17.606 1.00 91.75 200 VAL A N 1
ATOM 1572 C CA . VAL A 1 200 ? 14.024 -0.750 -18.863 1.00 91.75 200 VAL A CA 1
ATOM 1573 C C . VAL A 1 200 ? 13.699 0.239 -19.984 1.00 91.75 200 VAL A C 1
ATOM 1575 O O . VAL A 1 200 ? 14.197 0.079 -21.098 1.00 91.75 200 VAL A O 1
ATOM 1578 N N . LYS A 1 201 ? 12.932 1.304 -19.713 1.00 91.62 201 LYS A N 1
ATOM 1579 C CA . LYS A 1 201 ? 12.652 2.364 -20.701 1.00 91.62 201 LYS A CA 1
ATOM 1580 C C . LYS A 1 201 ? 13.935 3.030 -21.209 1.00 91.62 201 LYS A C 1
ATOM 1582 O O . LYS A 1 201 ? 14.069 3.270 -22.413 1.00 91.62 201 LYS A O 1
ATOM 1587 N N . GLN A 1 202 ? 14.891 3.300 -20.319 1.00 93.62 202 GLN A N 1
ATOM 1588 C CA . GLN A 1 202 ? 16.197 3.842 -20.704 1.00 93.62 202 GLN A CA 1
ATOM 1589 C C . GLN A 1 202 ? 16.964 2.859 -21.593 1.00 93.62 202 GLN A C 1
ATOM 1591 O O . GLN A 1 202 ? 17.460 3.254 -22.649 1.00 93.62 202 GLN A O 1
ATOM 1596 N N . LEU A 1 203 ? 17.002 1.578 -21.221 1.00 93.00 203 LEU A N 1
ATOM 1597 C CA . LEU A 1 203 ? 17.691 0.548 -21.993 1.00 93.00 203 LEU A CA 1
ATOM 1598 C C . LEU A 1 203 ? 17.077 0.381 -23.393 1.00 93.00 203 LEU A C 1
ATOM 1600 O O . LEU A 1 203 ? 17.800 0.362 -24.387 1.00 93.00 203 LEU A O 1
ATOM 1604 N N . VAL A 1 204 ? 15.745 0.347 -23.500 1.00 94.94 204 VAL A N 1
ATOM 1605 C CA . VAL A 1 204 ? 15.033 0.315 -24.791 1.00 94.94 204 VAL A CA 1
ATOM 1606 C C . VAL A 1 204 ? 15.412 1.518 -25.653 1.00 94.94 204 VAL A C 1
ATOM 1608 O O . VAL A 1 204 ? 15.697 1.359 -26.840 1.00 94.94 204 VAL A O 1
ATOM 1611 N N . THR A 1 205 ? 15.475 2.710 -25.059 1.00 92.69 205 THR A N 1
ATOM 1612 C CA . THR A 1 205 ? 15.882 3.931 -25.768 1.00 92.69 205 THR A CA 1
ATOM 1613 C C . THR A 1 205 ? 17.316 3.816 -26.294 1.00 92.69 205 THR A C 1
ATOM 1615 O O . THR A 1 205 ? 17.570 4.136 -27.456 1.00 92.69 205 THR A O 1
ATOM 1618 N N . GLN A 1 206 ? 18.244 3.295 -25.486 1.00 94.25 206 GLN A N 1
ATOM 1619 C CA . GLN A 1 206 ? 19.630 3.058 -25.904 1.00 94.25 206 GLN A CA 1
ATOM 1620 C C . GLN A 1 206 ? 19.715 2.062 -27.067 1.00 94.25 206 GLN A C 1
ATOM 1622 O O . GLN A 1 206 ? 20.384 2.340 -28.064 1.00 94.25 206 GLN A O 1
ATOM 1627 N N . TYR A 1 207 ? 18.987 0.944 -26.997 1.00 95.25 207 TYR A N 1
ATOM 1628 C CA . TYR A 1 207 ? 18.935 -0.032 -28.090 1.00 95.25 207 TYR A CA 1
ATOM 1629 C C . TYR A 1 207 ? 18.376 0.570 -29.380 1.00 95.25 207 TYR A C 1
ATOM 1631 O O . TYR A 1 207 ? 18.920 0.331 -30.459 1.00 95.25 207 TYR A O 1
ATOM 1639 N N . GLN A 1 208 ? 17.318 1.377 -29.290 1.00 95.19 208 GLN A N 1
ATOM 1640 C CA . GLN A 1 208 ? 16.749 2.054 -30.454 1.00 95.19 208 GLN A CA 1
ATOM 1641 C C . GLN A 1 208 ? 17.744 3.024 -31.100 1.00 95.19 208 GLN A C 1
ATOM 1643 O O . GLN A 1 208 ? 17.826 3.078 -32.326 1.00 95.19 208 GLN A O 1
ATOM 1648 N N . ILE A 1 209 ? 18.515 3.771 -30.303 1.00 96.25 209 ILE A N 1
ATOM 1649 C CA . ILE A 1 209 ? 19.580 4.645 -30.815 1.00 96.25 209 ILE A CA 1
ATOM 1650 C C . ILE A 1 209 ? 20.648 3.809 -31.526 1.00 96.25 209 ILE A C 1
ATOM 1652 O O . ILE A 1 209 ? 20.950 4.084 -32.685 1.00 96.25 209 ILE A O 1
ATOM 1656 N N . GLY A 1 210 ? 21.139 2.741 -30.888 1.00 94.56 210 GLY A N 1
ATOM 1657 C CA . GLY A 1 210 ? 22.138 1.852 -31.484 1.00 94.56 210 GLY A CA 1
ATOM 1658 C C . GLY A 1 210 ? 21.685 1.251 -32.818 1.00 94.56 210 GLY A C 1
ATOM 1659 O O . GLY A 1 210 ? 22.455 1.215 -33.776 1.00 94.56 210 GLY A O 1
ATOM 1660 N N . GLN A 1 211 ? 20.413 0.853 -32.927 1.00 95.19 211 GLN A N 1
ATOM 1661 C CA . GLN A 1 211 ? 19.850 0.375 -34.191 1.00 95.19 211 GLN A CA 1
ATOM 1662 C C . GLN A 1 211 ? 19.833 1.447 -35.286 1.00 95.19 211 GLN A C 1
ATOM 1664 O O . GLN A 1 211 ? 20.114 1.123 -36.439 1.00 95.19 211 GLN A O 1
ATOM 1669 N N . ARG A 1 212 ? 19.500 2.706 -34.964 1.00 97.62 212 ARG A N 1
ATOM 1670 C CA . ARG A 1 212 ? 19.534 3.803 -35.950 1.00 97.62 212 ARG A CA 1
ATOM 1671 C C . ARG A 1 212 ? 20.958 4.043 -36.445 1.00 97.62 212 ARG A C 1
ATOM 1673 O O . ARG A 1 212 ? 21.178 4.030 -37.650 1.00 97.62 212 ARG A O 1
ATOM 1680 N N . THR A 1 213 ? 21.923 4.136 -35.532 1.00 97.56 213 THR A N 1
ATOM 1681 C CA . THR A 1 213 ? 23.338 4.335 -35.879 1.00 97.56 213 THR A CA 1
ATOM 1682 C C . THR A 1 213 ? 23.891 3.197 -36.738 1.00 97.56 213 THR A C 1
ATOM 1684 O O . THR A 1 213 ? 24.616 3.440 -37.701 1.00 97.56 213 THR A O 1
ATOM 1687 N N . LEU A 1 214 ? 23.539 1.943 -36.434 1.00 97.75 214 LEU A N 1
ATOM 1688 C CA . LEU A 1 214 ? 23.957 0.802 -37.253 1.00 97.75 214 LEU A CA 1
ATOM 1689 C C . LEU A 1 214 ? 23.359 0.855 -38.661 1.00 97.75 214 LEU A C 1
ATOM 1691 O O . LEU A 1 214 ? 24.086 0.617 -39.621 1.00 97.75 214 LEU A O 1
ATOM 1695 N N . LYS A 1 215 ? 22.079 1.218 -38.797 1.00 97.44 215 LYS A N 1
ATOM 1696 C CA . LYS A 1 215 ? 21.433 1.388 -40.109 1.00 97.44 215 LYS A CA 1
ATOM 1697 C C . LYS A 1 215 ? 22.080 2.499 -40.930 1.00 97.44 215 LYS A C 1
ATOM 1699 O O . LYS A 1 215 ? 22.312 2.318 -42.121 1.00 97.44 215 LYS A O 1
ATOM 1704 N N . GLU A 1 216 ? 22.397 3.628 -40.302 1.00 98.06 216 GLU A N 1
ATOM 1705 C CA . GLU A 1 216 ? 23.114 4.730 -40.953 1.00 98.06 216 GLU A CA 1
ATOM 1706 C C . GLU A 1 216 ? 24.501 4.280 -41.427 1.00 98.06 216 GLU A C 1
ATOM 1708 O O . GLU A 1 216 ? 24.869 4.512 -42.578 1.00 98.06 216 GLU A O 1
ATOM 1713 N N . ARG A 1 217 ? 25.248 3.557 -40.582 1.00 97.75 217 ARG A N 1
ATOM 1714 C CA . ARG A 1 217 ? 26.564 3.015 -40.946 1.00 97.75 217 ARG A CA 1
ATOM 1715 C C . ARG A 1 217 ? 26.481 2.003 -42.086 1.00 97.75 217 ARG A C 1
ATOM 1717 O O . ARG A 1 217 ? 27.319 2.034 -42.983 1.00 97.75 217 ARG A O 1
ATOM 1724 N N . GLU A 1 218 ? 25.494 1.115 -42.056 1.00 97.81 218 GLU A N 1
ATOM 1725 C CA . GLU A 1 218 ? 25.252 0.142 -43.122 1.00 97.81 218 GLU A CA 1
ATOM 1726 C C . GLU A 1 218 ? 24.947 0.844 -44.452 1.00 97.81 218 GLU A C 1
ATOM 1728 O O . GLU A 1 218 ? 25.507 0.478 -45.483 1.00 97.81 218 GLU A O 1
ATOM 1733 N N . ALA A 1 219 ? 24.111 1.887 -44.432 1.00 98.25 219 ALA A N 1
ATOM 1734 C CA . ALA A 1 219 ? 23.794 2.675 -45.618 1.00 98.25 219 ALA A CA 1
ATOM 1735 C C . ALA A 1 219 ? 25.031 3.389 -46.188 1.00 98.25 219 ALA A C 1
ATOM 1737 O O . ALA A 1 219 ? 25.262 3.334 -47.395 1.00 98.25 219 ALA A O 1
ATOM 1738 N N . LEU A 1 220 ? 25.855 4.000 -45.330 1.00 98.38 220 LEU A N 1
ATOM 1739 C CA . LEU A 1 220 ? 27.113 4.631 -45.742 1.00 98.38 220 LEU A CA 1
ATOM 1740 C C . LEU A 1 220 ? 28.087 3.620 -46.353 1.00 98.38 220 LEU A C 1
ATOM 1742 O O . LEU A 1 220 ? 28.702 3.904 -47.379 1.00 98.38 220 LEU A O 1
ATOM 1746 N N . LEU A 1 221 ? 28.212 2.437 -4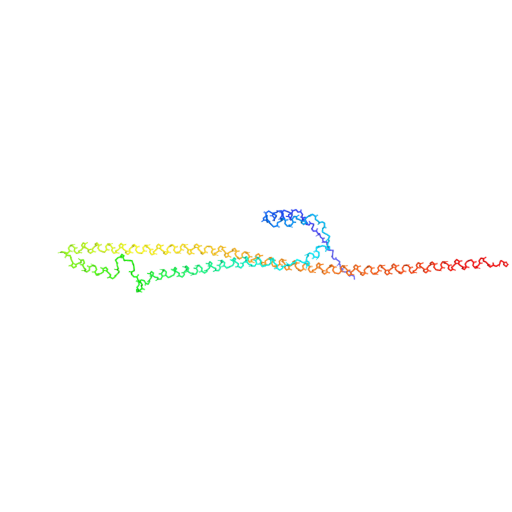5.747 1.00 98.19 221 LEU A N 1
ATOM 1747 C CA . LEU A 1 221 ? 29.091 1.387 -46.250 1.00 98.19 221 LEU A CA 1
ATOM 1748 C C . LEU A 1 221 ? 28.613 0.855 -47.606 1.00 98.19 221 LEU A C 1
ATOM 1750 O O . LEU A 1 221 ? 29.427 0.687 -48.510 1.00 98.19 221 LEU A O 1
ATOM 1754 N N . ARG A 1 222 ? 27.301 0.644 -47.769 1.00 98.06 222 ARG A N 1
ATOM 1755 C CA . ARG A 1 222 ? 26.702 0.246 -49.050 1.00 98.06 222 ARG A CA 1
ATOM 1756 C C . ARG A 1 222 ? 26.988 1.283 -50.138 1.00 98.06 222 ARG A C 1
ATOM 1758 O O . ARG A 1 222 ? 27.470 0.916 -51.203 1.00 98.06 222 ARG A O 1
ATOM 1765 N N . ALA A 1 223 ? 26.776 2.565 -49.844 1.00 97.44 223 ALA A N 1
ATOM 1766 C CA . ALA A 1 223 ? 27.050 3.648 -50.786 1.00 97.44 223 ALA A CA 1
ATOM 1767 C C . ALA A 1 223 ? 28.544 3.747 -51.157 1.00 97.44 223 ALA A C 1
ATOM 1769 O O . ALA A 1 223 ? 28.884 3.977 -52.317 1.00 97.44 223 ALA A O 1
ATOM 1770 N N . ALA A 1 224 ? 29.448 3.555 -50.189 1.00 97.31 224 ALA A N 1
ATOM 1771 C CA . ALA A 1 224 ? 30.889 3.538 -50.441 1.00 97.31 224 ALA A CA 1
ATOM 1772 C C . ALA A 1 224 ? 31.298 2.362 -51.343 1.00 97.31 224 ALA A C 1
ATOM 1774 O O . ALA A 1 224 ? 32.055 2.554 -52.293 1.00 97.31 224 ALA A O 1
ATOM 1775 N N . TYR A 1 225 ? 30.751 1.174 -51.083 1.00 97.88 225 TYR A N 1
ATOM 1776 C CA . TYR A 1 225 ? 30.998 -0.017 -51.891 1.00 97.88 225 TYR A CA 1
ATOM 1777 C C . TYR A 1 225 ? 30.498 0.146 -53.333 1.00 97.88 225 TYR A C 1
ATOM 1779 O O . TYR A 1 225 ? 31.233 -0.132 -54.278 1.00 97.88 225 TYR A O 1
ATOM 1787 N N . GLU A 1 226 ? 29.279 0.654 -53.525 1.00 97.38 226 GLU A N 1
ATOM 1788 C CA . GLU A 1 226 ? 28.728 0.928 -54.859 1.00 97.38 226 GLU A CA 1
ATOM 1789 C C . GLU A 1 226 ? 29.597 1.917 -55.645 1.00 97.38 226 GLU A C 1
ATOM 1791 O O . GLU A 1 226 ? 29.857 1.716 -56.832 1.00 97.38 226 GLU A O 1
ATOM 1796 N N . ARG A 1 227 ? 30.109 2.957 -54.977 1.00 96.62 227 ARG A N 1
ATOM 1797 C CA . ARG A 1 227 ? 31.030 3.920 -55.586 1.00 96.62 227 ARG A CA 1
ATOM 1798 C C . ARG A 1 227 ? 32.333 3.261 -56.039 1.00 96.62 227 ARG A C 1
ATOM 1800 O O . ARG A 1 227 ? 32.806 3.553 -57.134 1.00 96.62 227 ARG A O 1
ATOM 1807 N N . GLU A 1 228 ? 32.914 2.387 -55.223 1.00 96.31 228 GLU A N 1
ATOM 1808 C CA . GLU A 1 228 ? 34.142 1.666 -55.574 1.00 96.31 228 GLU A CA 1
ATOM 1809 C C . GLU A 1 228 ? 33.924 0.732 -56.774 1.00 96.31 228 GLU A C 1
ATOM 1811 O O . GLU A 1 228 ? 34.717 0.743 -57.716 1.00 96.31 228 GLU A O 1
ATOM 1816 N N . GLN A 1 229 ? 32.800 0.008 -56.805 1.00 95.81 229 GLN A N 1
ATOM 1817 C CA . GLN A 1 229 ? 32.415 -0.836 -57.942 1.00 95.81 229 GLN A CA 1
ATOM 1818 C C . GLN A 1 229 ? 32.242 -0.027 -59.235 1.00 95.81 229 GLN A C 1
ATOM 1820 O O . GLN A 1 229 ? 32.739 -0.423 -60.290 1.00 95.81 229 GLN A O 1
ATOM 1825 N N . GLN A 1 230 ? 31.589 1.137 -59.161 1.00 95.12 230 GLN A N 1
ATOM 1826 C CA . GLN A 1 230 ? 31.434 2.031 -60.312 1.00 95.12 230 GLN A CA 1
ATOM 1827 C C . GLN A 1 230 ? 32.788 2.506 -60.845 1.00 95.12 230 GLN A C 1
ATOM 1829 O O . GLN A 1 230 ? 33.028 2.448 -62.051 1.00 95.12 230 GLN A O 1
ATOM 1834 N N . VAL A 1 231 ? 33.693 2.921 -59.958 1.00 96.31 231 VAL A N 1
ATOM 1835 C CA . VAL A 1 231 ? 35.049 3.339 -60.334 1.00 96.31 231 VAL A CA 1
ATOM 1836 C C . VAL A 1 231 ? 35.821 2.184 -60.981 1.00 96.31 231 VAL A C 1
ATOM 1838 O O . VAL A 1 231 ? 36.430 2.378 -62.032 1.00 96.31 231 VAL A O 1
ATOM 1841 N N . GLY A 1 232 ? 35.743 0.974 -60.421 1.00 95.31 232 GLY A N 1
ATOM 1842 C CA . GLY A 1 232 ? 36.343 -0.222 -61.019 1.00 95.31 232 GLY A CA 1
ATOM 1843 C C . GLY A 1 232 ? 35.813 -0.500 -62.429 1.00 95.31 232 GLY A C 1
ATOM 1844 O O . GLY A 1 232 ? 36.595 -0.666 -63.363 1.00 95.31 232 GLY A O 1
ATOM 1845 N N . SER A 1 233 ? 34.489 -0.460 -62.611 1.00 95.75 233 SER A N 1
ATOM 1846 C CA . SER A 1 233 ? 33.857 -0.650 -63.924 1.00 95.75 233 SER A CA 1
ATOM 1847 C C . SER A 1 233 ? 34.282 0.414 -64.942 1.00 95.75 233 SER A C 1
ATOM 1849 O O . SER A 1 233 ? 34.538 0.098 -66.103 1.00 95.75 233 SER A O 1
ATOM 1851 N N . TYR A 1 234 ? 34.436 1.667 -64.503 1.00 96.25 234 TYR A N 1
ATOM 1852 C CA . TYR A 1 234 ? 34.919 2.753 -65.346 1.00 96.25 234 TYR A CA 1
ATOM 1853 C C . TYR A 1 234 ? 36.336 2.468 -65.856 1.00 96.25 234 TYR A C 1
ATOM 1855 O O . TYR A 1 234 ? 36.577 2.567 -67.059 1.00 96.25 234 TYR A O 1
ATOM 1863 N N . PHE A 1 235 ? 37.258 2.057 -64.978 1.00 96.12 235 PHE A N 1
ATOM 1864 C CA . PHE A 1 235 ? 38.626 1.726 -65.383 1.00 96.12 235 PHE A CA 1
ATOM 1865 C C . PHE A 1 235 ? 38.693 0.517 -66.324 1.00 96.12 235 PHE A C 1
ATOM 1867 O O . PHE A 1 235 ? 39.420 0.572 -67.313 1.00 96.12 235 PHE A O 1
ATOM 1874 N N . LEU A 1 236 ? 37.910 -0.538 -66.073 1.00 95.38 236 LEU A N 1
ATOM 1875 C CA . LEU A 1 236 ? 37.852 -1.712 -66.957 1.00 95.38 236 LEU A CA 1
ATOM 1876 C C . LEU A 1 236 ? 37.349 -1.357 -68.364 1.00 95.38 236 LEU A C 1
ATOM 1878 O O . LEU A 1 236 ? 37.915 -1.813 -69.359 1.00 95.38 236 LEU A O 1
ATOM 1882 N N . ASN A 1 237 ? 36.338 -0.490 -68.458 1.00 94.81 237 ASN A N 1
ATOM 1883 C CA . ASN A 1 237 ? 35.834 -0.004 -69.743 1.00 94.81 237 ASN A CA 1
ATOM 1884 C C . ASN A 1 237 ? 36.877 0.848 -70.486 1.00 94.81 237 ASN A C 1
ATOM 1886 O O . ASN A 1 237 ? 37.011 0.731 -71.702 1.00 94.81 237 ASN A O 1
ATOM 1890 N N . GLN A 1 238 ? 37.637 1.689 -69.771 1.00 95.25 238 GLN A N 1
ATOM 1891 C CA . GLN A 1 238 ? 38.726 2.470 -70.373 1.00 95.25 238 GLN A CA 1
ATOM 1892 C C . GLN A 1 238 ? 39.857 1.573 -70.888 1.00 95.25 238 GLN A C 1
ATOM 1894 O O . GLN A 1 238 ? 40.354 1.804 -71.988 1.00 95.25 238 GLN A O 1
ATOM 1899 N N . LEU A 1 239 ? 40.237 0.541 -70.127 1.00 95.31 239 LEU A N 1
ATOM 1900 C CA . LEU A 1 239 ? 41.246 -0.431 -70.554 1.00 95.31 239 LEU A CA 1
ATOM 1901 C C . LEU A 1 239 ? 40.805 -1.170 -71.819 1.00 95.31 239 LEU A C 1
ATOM 1903 O O . LEU A 1 239 ? 41.559 -1.187 -72.785 1.00 95.31 239 LEU A O 1
ATOM 1907 N N . SER A 1 240 ? 39.563 -1.661 -71.860 1.00 94.69 240 SER A N 1
ATOM 1908 C CA . SER A 1 240 ? 39.021 -2.347 -73.045 1.00 94.69 240 SER A CA 1
ATOM 1909 C C . SER A 1 240 ? 39.033 -1.444 -74.289 1.00 94.69 240 SER A C 1
ATOM 1911 O O . SER A 1 240 ? 39.416 -1.874 -75.371 1.00 94.69 240 SER A O 1
ATOM 1913 N N . ASN A 1 241 ? 38.679 -0.160 -74.138 1.00 94.62 241 ASN A N 1
ATOM 1914 C CA . ASN A 1 241 ? 38.705 0.814 -75.238 1.00 94.62 241 ASN A CA 1
ATOM 1915 C C . ASN A 1 241 ? 40.136 1.091 -75.744 1.00 94.62 241 ASN A C 1
ATOM 1917 O O . ASN A 1 241 ? 40.360 1.269 -76.941 1.00 94.62 241 ASN A O 1
ATOM 1921 N N . LEU A 1 242 ? 41.118 1.143 -74.838 1.00 94.88 242 LEU A N 1
ATOM 1922 C CA . LEU A 1 242 ? 42.527 1.295 -75.211 1.00 94.88 242 LEU A CA 1
ATOM 1923 C C . LEU A 1 242 ? 43.075 0.044 -75.906 1.00 94.88 242 LEU A C 1
ATOM 1925 O O . LEU A 1 242 ? 43.820 0.183 -76.874 1.00 94.88 242 LEU A O 1
ATOM 1929 N N . GLU A 1 243 ? 42.705 -1.148 -75.437 1.00 94.12 243 GLU A N 1
ATOM 1930 C CA . GLU A 1 243 ? 43.059 -2.419 -76.076 1.00 94.12 243 GLU A CA 1
ATOM 1931 C C . GLU A 1 243 ? 42.512 -2.492 -77.507 1.00 94.12 243 GLU A C 1
ATOM 1933 O O . GLU A 1 243 ? 43.270 -2.785 -78.429 1.00 94.12 243 GLU A O 1
ATOM 1938 N N . GLU A 1 244 ? 41.243 -2.129 -77.717 1.00 93.62 244 GLU A N 1
ATOM 1939 C CA . GLU A 1 244 ? 40.613 -2.079 -79.044 1.00 93.62 244 GLU A CA 1
ATOM 1940 C C . GLU A 1 244 ? 41.360 -1.127 -79.993 1.00 93.62 244 GLU A C 1
ATOM 1942 O O . GLU A 1 244 ? 41.791 -1.530 -81.073 1.00 93.62 244 GLU A O 1
ATOM 1947 N N . LYS A 1 245 ? 41.652 0.103 -79.549 1.00 94.06 245 LYS A N 1
ATOM 1948 C CA . LYS A 1 245 ? 42.447 1.067 -80.336 1.00 94.06 245 LYS A CA 1
ATOM 1949 C C . LYS A 1 245 ? 43.845 0.559 -80.679 1.00 94.06 245 LYS A C 1
ATOM 1951 O O . LYS A 1 245 ? 44.391 0.907 -81.725 1.00 94.06 245 LYS A O 1
ATOM 1956 N N . MET A 1 246 ? 44.465 -0.203 -79.780 1.00 92.62 246 MET A N 1
ATOM 1957 C CA . MET A 1 246 ? 45.794 -0.769 -80.003 1.00 92.62 246 MET A CA 1
ATOM 1958 C C . MET A 1 246 ? 45.756 -1.876 -81.056 1.00 92.62 246 MET A C 1
ATOM 1960 O O . MET A 1 246 ? 46.643 -1.927 -81.909 1.00 92.62 246 MET A O 1
ATOM 1964 N N . ILE A 1 247 ? 44.716 -2.714 -81.032 1.00 93.75 247 ILE A N 1
ATOM 1965 C CA . ILE A 1 247 ? 44.462 -3.719 -82.069 1.00 93.75 247 ILE A CA 1
ATOM 1966 C C . ILE A 1 247 ? 44.267 -3.023 -83.420 1.00 93.75 247 ILE A C 1
ATOM 1968 O O . ILE A 1 247 ? 44.973 -3.360 -84.371 1.00 93.75 247 ILE A O 1
ATOM 1972 N N . ASP A 1 248 ? 43.419 -1.995 -83.490 1.00 92.12 248 ASP A N 1
ATOM 1973 C CA . ASP A 1 248 ? 43.184 -1.234 -84.723 1.00 92.12 248 ASP A CA 1
ATOM 1974 C C . ASP A 1 248 ? 44.487 -0.635 -85.276 1.00 92.12 248 ASP A C 1
ATOM 1976 O O . ASP A 1 248 ? 44.814 -0.818 -86.449 1.00 92.12 248 ASP A O 1
ATOM 1980 N N . MET A 1 249 ? 45.306 0.007 -84.434 1.00 91.62 249 MET A N 1
ATOM 1981 C CA . MET A 1 249 ? 46.614 0.526 -84.860 1.00 91.62 249 MET A CA 1
ATOM 1982 C C . MET A 1 249 ? 47.563 -0.579 -85.339 1.00 91.62 249 MET A C 1
ATOM 1984 O O . MET A 1 249 ? 48.287 -0.376 -86.313 1.00 91.62 249 MET A O 1
ATOM 1988 N N . SER A 1 250 ? 47.562 -1.748 -84.695 1.00 87.31 250 SER A N 1
ATOM 1989 C CA . SER A 1 250 ? 48.375 -2.887 -85.129 1.00 87.31 250 SER A CA 1
ATOM 1990 C C . SER A 1 250 ? 47.932 -3.421 -86.493 1.00 87.31 250 SER A C 1
ATOM 1992 O O . SER A 1 250 ? 48.785 -3.800 -87.297 1.00 87.31 250 SER A O 1
ATOM 1994 N N . THR A 1 251 ? 46.625 -3.448 -86.773 1.00 85.62 251 THR A N 1
ATOM 1995 C CA . THR A 1 251 ? 46.110 -3.846 -88.095 1.00 85.62 251 THR A CA 1
ATOM 1996 C C . THR A 1 251 ? 46.521 -2.842 -89.171 1.00 85.62 251 THR A C 1
ATOM 1998 O O . THR A 1 251 ? 47.108 -3.241 -90.172 1.00 85.62 251 THR A O 1
ATOM 2001 N N . LEU A 1 252 ? 46.384 -1.536 -88.904 1.00 85.25 252 LEU A N 1
ATOM 2002 C CA . LEU A 1 252 ? 46.830 -0.473 -89.812 1.00 85.25 252 LEU A CA 1
ATOM 2003 C C . LEU A 1 252 ? 48.339 -0.519 -90.095 1.00 85.25 252 LEU A C 1
ATOM 2005 O O . LEU A 1 252 ? 48.758 -0.261 -91.220 1.00 85.25 252 LEU A O 1
ATOM 2009 N N . LEU A 1 253 ? 49.162 -0.852 -89.094 1.00 78.56 253 LEU A N 1
ATOM 2010 C CA . LEU A 1 253 ? 50.607 -1.038 -89.268 1.00 78.56 253 LEU A CA 1
ATOM 2011 C C . LEU A 1 253 ? 50.956 -2.303 -90.068 1.00 78.56 253 LEU A C 1
ATOM 2013 O O . LEU A 1 253 ? 51.976 -2.316 -90.750 1.00 78.56 253 LEU A O 1
ATOM 2017 N N . SER A 1 254 ? 50.127 -3.347 -89.995 1.00 78.88 254 SER A N 1
ATOM 2018 C CA . SER A 1 254 ? 50.320 -4.597 -90.748 1.00 78.88 254 SER A CA 1
ATOM 2019 C C . SER A 1 254 ? 49.906 -4.470 -92.220 1.00 78.88 254 SER A C 1
ATOM 2021 O O . SER A 1 254 ? 50.456 -5.169 -93.065 1.00 78.88 254 SER A O 1
ATOM 2023 N N . ASP A 1 255 ? 48.986 -3.551 -92.527 1.00 75.00 255 ASP A N 1
ATOM 2024 C CA . ASP A 1 255 ? 48.511 -3.247 -93.884 1.00 75.00 255 ASP A CA 1
ATOM 2025 C C . ASP A 1 255 ? 49.413 -2.251 -94.646 1.00 75.00 255 ASP A C 1
ATOM 2027 O O . ASP A 1 255 ? 49.139 -1.906 -95.800 1.00 75.00 255 ASP A O 1
ATOM 2031 N N . LEU A 1 256 ? 50.508 -1.780 -94.033 1.00 71.94 256 LEU A N 1
ATOM 2032 C CA . LEU A 1 256 ? 51.496 -0.952 -94.724 1.00 71.94 256 LEU A CA 1
ATOM 2033 C C . LEU A 1 256 ? 52.274 -1.794 -95.754 1.00 71.94 256 LEU A C 1
ATOM 2035 O O . LEU A 1 256 ? 52.830 -2.838 -95.404 1.00 71.94 256 LEU A O 1
ATOM 2039 N N . PRO A 1 257 ? 52.366 -1.351 -97.022 1.00 64.50 257 PRO A N 1
ATOM 2040 C CA . PRO A 1 257 ? 53.099 -2.084 -98.045 1.00 64.50 257 PRO A CA 1
ATOM 2041 C C . PRO A 1 257 ? 54.582 -2.176 -97.669 1.00 64.50 257 PRO A C 1
ATOM 2043 O O . PRO A 1 257 ? 55.209 -1.165 -97.349 1.00 64.50 257 PRO A O 1
ATOM 2046 N N . ALA A 1 258 ? 55.131 -3.394 -97.714 1.00 58.41 258 ALA A N 1
ATOM 2047 C CA . ALA A 1 258 ? 56.552 -3.643 -97.496 1.00 58.41 258 ALA A CA 1
ATOM 2048 C C . ALA A 1 258 ? 57.374 -2.843 -98.522 1.00 58.41 258 ALA A C 1
ATOM 2050 O O . ALA A 1 258 ? 57.278 -3.094 -99.726 1.00 58.41 258 ALA A O 1
ATOM 2051 N N . LEU A 1 259 ? 58.116 -1.852 -98.026 1.00 49.12 259 LEU A N 1
ATOM 2052 C CA . LEU A 1 259 ? 59.092 -1.055 -98.773 1.00 49.12 259 LEU A CA 1
ATOM 2053 C C . LEU A 1 259 ? 60.378 -1.846 -99.019 1.00 49.12 259 LEU A C 1
ATOM 2055 O O . LEU A 1 259 ? 60.828 -2.539 -98.078 1.00 49.12 259 LEU A O 1
#

Organism: NCBI:txid425828

=== Feature glossary ===
Legend for the data blocks above and below:

— What the protein is —

The amino-acid sequence is the protein's primary structure: the linear order of residues from the N-terminus to the C-terminus, written in one-letter code. Everything else here — the 3D coordinates, the secondary structure, the domain annotations — is ultimately a consequence of this string.

Functional annotations link the protein to curated databases. InterPro entries identify conserved domains and families by matching the sequence against member-database signatures (Pfam, PROSITE, CDD, …). Gene Ontology (GO) terms describe molecular function, biological process, and cellular component in a controlled vocabulary. CATH places the structure in a hierarchical fold classification (Class/Architecture/Topology/Homologous-superfamily). The organism is the source species.

— Where its atoms are —

Atomic coordinates in PDBx/mmCIF format — the same representation the Protein Data Bank distributes. Each line of the _atom_site loop places one backbone atom in Cartesian space (units: ångströms, origin: arbitrary).

The six renders are orthographic views along the three Cartesian axes in both directions. Representation (cartoon, sticks, or surface) and color scheme (sequence-rainbow or by-chain) vary across proteins so the training set covers all the common visualization conventions.

— Local backbone conformation —

Eight-state secondary structure (DSSP): H is the canonical α-helix, G the tighter 3₁₀-helix, I the wider π-helix; E/B are β-structure, T and S are turns and bends, and '-' is everything else. DSSP derives these from the pattern of main-chain N–H···O=C hydrogen bonds, not from the sequence.

Three-state secondary structure (P-SEA) collapses the eight DSSP classes into helix (a), strand (b), and coil (c). P-SEA assigns these from Cα geometry alone — distances and angles — without requiring backbone oxygens, so it works on any Cα trace.

φ (phi) and ψ (psi) are the two rotatable backbone dihedrals per residue: φ is the C(i-1)–N–Cα–C torsion, ψ is the N–Cα–C–N(i+1) torsion, both in degrees on (−180°, 180°]. α-helical residues cluster near (−60°, −45°); β-strand residues near (−120°, +130°). A Ramachandran plot is simply a scatter of (φ, ψ) for every residue.

— Global shape and packing —

The geometric summary reports three shape descriptors. Rg (radius of gyration) measures how spread out the Cα atoms are about their centre of mass; compact globular proteins have small Rg, elongated or unfolded ones large. Cα contacts (<8 Å, |i−j|>4) count long-range residue pairs in spatial proximity — high for tightly packed folds, near zero for rods or random coil. The bounding-box extents give the protein's footprint along x, y, z in Å.

SASA measures how much of the protein is reachable by solvent. It is computed by rolling a water-sized probe over the atomic surface and summing the exposed area (Å²). Per-residue SASA distinguishes core (buried, low SASA) from surface (exposed, high SASA) residues; total SASA is a whole-molecule size measure.

Plot images: a contact map (which residues are close in 3D, as an N×N binary image), a Ramachandran scatter (backbone torsion angles, revealing secondary-structure composition at a glance), and — for AlphaFold structures — a PAE heatmap (pairwise prediction confidence).

— Structural neighborhood —

A 3Di character summarizes, for each residue, the relative orientation of the Cα frame of its nearest spatial neighbor. Because it encodes fold topology rather than chemistry, 3Di alignments detect remote structural similarity that sequence alignment misses.

The Foldseek neighbor list gives the closest experimentally determined structures in the PDB, ranked by structural alignment. TM-score near 1 means near-identical fold; near 0.3 means only rough topology match. This is how one finds what a novel AlphaFold prediction most resembles in the solved-structure universe.

— Confidence and disorder —

For AlphaFold models, the B-factor field carries pLDDT — the model's own estimate of local accuracy on a 0–100 scale. Regions with pLDDT<50 should be treated as essentially unmodeled; they often correspond to intrinsically disordered segments.

Crystallographic B-factors measure how much each atom's electron density is smeared out, in Å². They rise in mobile loops and surface residues and fall in the buried interior. In AlphaFold models this column is repurposed to hold pLDDT instead.

Predicted Aligned Error (PAE) is an AlphaFold confidence matrix: entry (i, j) is the expected error in the position of residue j, in ångströms, when the prediction is superimposed on the true structure at residue i. Low PAE within a block of residues means that block is internally rigid and well-predicted; high PAE between two blocks means their relative placement is uncertain even if each block individually is confident.